Protein AF-A0ABD3U401-F1 (afdb_monomer)

Solvent-accessible surface area (backbone atoms only — not comparable to full-atom values): 18646 Å² total; per-residue (Å²): 140,79,92,80,82,89,81,83,78,76,74,72,58,62,61,56,51,53,50,50,54,52,50,50,54,48,50,52,53,50,49,53,52,50,50,54,49,50,54,52,53,50,53,53,49,54,50,50,51,50,52,50,51,52,52,48,52,53,49,51,57,50,47,52,58,48,50,52,51,51,50,52,49,50,50,53,51,49,52,51,51,51,51,52,51,49,53,49,52,52,50,52,52,52,48,51,53,51,51,56,51,48,51,51,54,49,52,50,51,48,51,52,48,52,51,50,48,68,71,51,64,93,75,86,86,82,88,89,80,92,77,89,82,86,84,85,84,81,82,86,79,79,83,62,97,60,78,64,50,72,66,54,49,50,50,50,50,50,51,53,47,56,71,70,55,69,84,84,86,60,93,87,58,52,74,71,55,48,54,51,51,51,51,52,51,51,54,51,49,52,51,51,52,54,52,50,49,55,51,50,54,53,49,51,51,51,50,51,53,52,51,52,53,51,48,53,50,50,51,52,50,49,52,53,48,53,59,49,56,73,65,52,60,93,79,72,52,76,64,50,76,76,37,80,85,59,81,80,85,79,75,91,64,63,98,81,60,88,66,83,78,84,66,52,72,68,60,49,50,49,55,52,55,53,51,61,75,63,54,76,84,72,77,77,76,68,79,77,76,74,78,76,82,79,78,80,87,80,89,86,86,134

Sequence (302 aa):
MSDTEGASHTHGGDENEARRAMEEARKRKEQQAAEAIAEYEEARRAEKEKETNDIEQLRQKREQRRQGRVDDEKRLQGQRAQEDARRKAEEEERKRKKQEEEEKRKAERERKRQEAMKRMGPKKPNYVITKKEDGEEVEEEEPKKEVKSKEQMEQEKRAILAQRIHPLELDSLDSAKLQEKAKSLHEHIRNLVSQQYDLQQTFQRLQYDMIEMAERARQMAKSRRALASAQVDESFDRLADKYTGAPPKIRLCSKYERQTDSRSFGERLGMYEEKSKNQPSVRRVHPIALPMPVEDEDDFLY

Organism: Sinanodonta woodiana (NCBI:txid1069815)

Secondary structure (DSSP, 8-state):
----------TTTHHHHHHHHHHHHHHHHHHHHHHHHHHHHHHHHHHHHHHHHHHHHHHHHHHHHHHHHHHHHHHHHHHHHHHHHHHHHHHHHHHHHHHHHHHHHHHHHHHHHHHHHHHS--PPP-------------------S----HHHHHHHHHHHHHHHS-----TT--HHHHHHHHHHHHHHHHHHHHHHHHHHHHHHHHHHHHHHHHHHHHHHHHHHHHHHHTTS-TT--TTTTT-TTSPPPPPSS-TT--S---S-HHHHHHHHHHHHHT-----------PPPPP--------

pLDDT: mean 77.11, std 17.84, range [33.53, 97.31]

InterPro domains:
  IPR001978 Troponin [PF00992] (148-215)
  IPR027707 Troponin T [PTHR11521] (16-259)
  IPR038077 Troponin domain superfamily [G3DSA:1.20.5.350] (150-236)
  IPR038077 Troponin domain superfamily [SSF90250] (148-276)

Foldseek 3Di:
DDDDDDDPDPPPPVVVVVVVVVVVVVVVVVVVVVVVVVVVVVVVVVVVVVVVVVVVVVVVVVVVVVVVVVVVVVVVVVVVVVVVVVVVVVVVVVVVVVVVVVVVVVVVVVVVVVVVCVVDDDDDDDDDDDDDDDDDDDDDDDDDVDPQPPVSVVVVVVVVCPVVDDDDDDPPDDPVVVVVVVVVVVVVVVVVVVVVVVVVVVVVVVVVVVVVVVVVVVVVVVVVVVVVVVVPPPLPDPVCVVVVPDDDDDDLDDPPDPDDDPDDPVVSVVVVVVCVVPDDPPPPPDPPPDPDDDPPPDDDDD

Mean predicted aligned error: 22.91 Å

Radius of gyration: 49.56 Å; Cα contacts (8 Å, |Δi|>4): 10; chains: 1; bounding box: 146×77×152 Å

Structure (mmCIF, N/CA/C/O backbone):
data_AF-A0ABD3U401-F1
#
_entry.id   AF-A0ABD3U401-F1
#
loop_
_atom_site.group_PDB
_atom_site.id
_atom_site.type_symbol
_atom_site.label_atom_id
_atom_site.label_alt_id
_atom_site.label_comp_id
_atom_site.label_asym_id
_atom_site.label_entity_id
_atom_site.label_seq_id
_atom_site.pdbx_PDB_ins_code
_atom_site.Cartn_x
_atom_site.Cartn_y
_atom_site.Cartn_z
_atom_site.occupancy
_atom_site.B_iso_or_equiv
_atom_site.auth_seq_id
_atom_site.auth_comp_id
_atom_site.auth_asym_id
_atom_site.auth_atom_id
_atom_site.pdbx_PDB_model_num
ATOM 1 N N . MET A 1 1 ? 84.840 -22.496 -101.986 1.00 38.91 1 MET A N 1
ATOM 2 C CA . MET A 1 1 ? 84.642 -21.909 -100.645 1.00 38.91 1 MET A CA 1
ATOM 3 C C . MET A 1 1 ? 83.480 -20.948 -100.795 1.00 38.91 1 MET A C 1
ATOM 5 O O . MET A 1 1 ? 83.606 -20.060 -101.619 1.00 38.91 1 MET A O 1
ATOM 9 N N . SER A 1 2 ? 82.321 -21.075 -100.175 1.00 41.12 2 SER A N 1
ATOM 10 C CA . SER A 1 2 ? 81.745 -22.052 -99.248 1.00 41.12 2 SER A CA 1
ATOM 11 C C . SER A 1 2 ? 80.277 -21.635 -99.146 1.00 41.12 2 SER A C 1
ATOM 13 O O . SER A 1 2 ? 80.008 -20.473 -98.846 1.00 41.12 2 SER A O 1
ATOM 15 N N . ASP A 1 3 ? 79.372 -22.562 -99.442 1.00 47.41 3 ASP A N 1
ATOM 16 C CA . ASP A 1 3 ? 77.948 -22.463 -99.138 1.00 47.41 3 ASP A CA 1
ATOM 17 C C . ASP A 1 3 ? 77.743 -22.416 -97.620 1.00 47.41 3 ASP A C 1
ATOM 19 O O . ASP A 1 3 ? 78.331 -23.237 -96.918 1.00 47.41 3 ASP A O 1
ATOM 23 N N . THR A 1 4 ? 76.888 -21.514 -97.130 1.00 43.16 4 THR A N 1
ATOM 24 C CA . THR A 1 4 ? 76.169 -21.673 -95.853 1.00 43.16 4 THR A CA 1
ATOM 25 C C . THR A 1 4 ? 74.885 -20.834 -95.852 1.00 43.16 4 THR A C 1
ATOM 27 O O . THR A 1 4 ? 74.865 -19.654 -95.515 1.00 43.16 4 THR A O 1
ATOM 30 N N . GLU A 1 5 ? 73.829 -21.486 -96.337 1.00 42.12 5 GLU A N 1
ATOM 31 C CA . GLU A 1 5 ? 72.451 -21.547 -95.827 1.00 42.12 5 GLU A CA 1
ATOM 32 C C . GLU A 1 5 ? 71.914 -20.376 -94.979 1.00 42.12 5 GLU A C 1
ATOM 34 O O . GLU A 1 5 ? 72.335 -20.112 -93.853 1.00 42.12 5 GLU A O 1
ATOM 39 N N . GLY A 1 6 ? 70.868 -19.734 -95.510 1.00 43.69 6 GLY A N 1
ATOM 40 C CA . GLY A 1 6 ? 70.023 -18.802 -94.777 1.00 43.69 6 GLY A CA 1
ATOM 41 C C . GLY A 1 6 ? 69.171 -19.510 -93.723 1.00 43.69 6 GLY A C 1
ATOM 42 O O . GLY A 1 6 ? 68.304 -20.317 -94.046 1.00 43.69 6 GLY A O 1
ATOM 43 N N . ALA A 1 7 ? 69.367 -19.137 -92.460 1.00 42.25 7 ALA A N 1
ATOM 44 C CA . ALA A 1 7 ? 68.445 -19.439 -91.375 1.00 42.25 7 ALA A CA 1
ATOM 45 C C . ALA A 1 7 ? 67.438 -18.286 -91.232 1.00 42.25 7 ALA A C 1
ATOM 47 O O . ALA A 1 7 ? 67.700 -17.282 -90.568 1.00 42.25 7 ALA A O 1
ATOM 48 N N . SER A 1 8 ? 66.268 -18.419 -91.862 1.00 41.59 8 SER A N 1
ATOM 49 C CA . SER A 1 8 ? 65.108 -17.583 -91.551 1.00 41.59 8 SER A CA 1
ATOM 50 C C . SER A 1 8 ? 64.590 -17.960 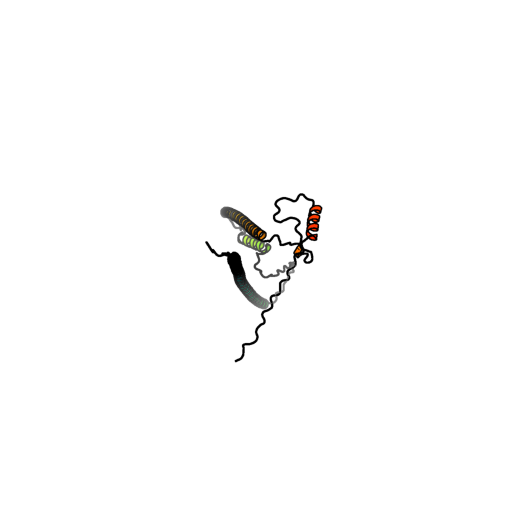-90.162 1.00 41.59 8 SER A C 1
ATOM 52 O O . SER A 1 8 ? 63.881 -18.953 -89.998 1.00 41.59 8 SER A O 1
ATOM 54 N N . HIS A 1 9 ? 64.971 -17.184 -89.151 1.00 44.84 9 HIS A N 1
ATOM 55 C CA . HIS A 1 9 ? 64.449 -17.307 -87.796 1.00 44.84 9 HIS A CA 1
ATOM 56 C C . HIS A 1 9 ? 62.959 -16.917 -87.805 1.00 44.84 9 HIS A C 1
ATOM 58 O O . HIS A 1 9 ? 62.607 -15.748 -87.962 1.00 44.84 9 HIS A O 1
ATOM 64 N N . THR A 1 10 ? 62.065 -17.899 -87.693 1.00 48.69 10 THR A N 1
ATOM 65 C CA . THR A 1 10 ? 60.615 -17.691 -87.594 1.00 48.69 10 THR A CA 1
ATOM 66 C C . THR A 1 10 ? 60.259 -17.159 -86.205 1.00 48.69 10 THR A C 1
ATOM 68 O O . THR A 1 10 ? 59.813 -17.905 -85.343 1.00 48.69 10 THR A O 1
ATOM 71 N N . HIS A 1 11 ? 60.450 -15.860 -85.972 1.00 45.66 11 HIS A N 1
ATOM 72 C CA . HIS A 1 11 ? 60.147 -15.211 -84.686 1.00 45.66 11 HIS A CA 1
ATOM 73 C C . HIS A 1 11 ? 58.647 -14.906 -84.466 1.00 45.66 11 HIS A C 1
ATOM 75 O O . HIS A 1 11 ? 58.273 -14.331 -83.455 1.00 45.66 11 HIS A O 1
ATOM 81 N N . GLY A 1 12 ? 57.767 -15.296 -85.397 1.00 42.81 12 GLY A N 1
ATOM 82 C CA . GLY A 1 12 ? 56.325 -15.005 -85.325 1.00 42.81 12 GLY A CA 1
ATOM 83 C C . GLY A 1 12 ? 55.454 -16.072 -84.642 1.00 42.81 12 GLY A C 1
ATOM 84 O O . GLY A 1 12 ? 54.261 -15.840 -84.453 1.00 42.81 12 GLY A O 1
ATOM 85 N N . GLY A 1 13 ? 56.009 -17.245 -84.308 1.00 48.09 13 GLY A N 1
ATOM 86 C CA . GLY A 1 13 ? 55.276 -18.348 -83.663 1.00 48.09 13 GLY A CA 1
ATOM 87 C C . GLY A 1 13 ? 55.190 -18.205 -82.140 1.00 48.09 13 GLY A C 1
ATOM 88 O O . GLY A 1 13 ? 54.095 -18.255 -81.577 1.00 48.09 13 GLY A O 1
ATOM 89 N N . ASP A 1 14 ? 56.327 -17.926 -81.498 1.00 52.69 14 ASP A N 1
ATOM 90 C CA . ASP A 1 14 ? 56.455 -17.854 -80.035 1.00 52.69 14 ASP A CA 1
ATOM 91 C C . ASP A 1 14 ? 55.709 -16.660 -79.422 1.00 52.69 14 ASP A C 1
ATOM 93 O O . ASP A 1 14 ? 55.130 -16.772 -78.342 1.00 52.69 14 ASP A O 1
ATOM 97 N N . GLU A 1 15 ? 55.625 -15.526 -80.125 1.00 54.09 15 GLU A N 1
ATOM 98 C CA . GLU A 1 15 ? 54.858 -14.359 -79.662 1.00 54.09 15 GLU A CA 1
ATOM 99 C C . GLU A 1 15 ? 53.348 -14.644 -79.595 1.00 54.09 15 GLU A C 1
ATOM 101 O O . GLU A 1 15 ? 52.635 -14.100 -78.749 1.00 54.09 15 GLU A O 1
ATOM 106 N N . ASN A 1 16 ? 52.842 -15.521 -80.466 1.00 64.88 16 ASN A N 1
ATOM 107 C CA . ASN A 1 16 ? 51.424 -15.862 -80.547 1.00 64.88 16 ASN A CA 1
ATOM 108 C C . ASN A 1 16 ? 51.035 -16.931 -79.507 1.00 64.88 16 ASN A C 1
ATOM 110 O O . ASN A 1 16 ? 49.924 -16.908 -78.976 1.00 64.88 16 ASN A O 1
ATOM 114 N N . GLU A 1 17 ? 51.958 -17.836 -79.173 1.00 69.81 17 GLU A N 1
ATOM 115 C CA . GLU A 1 17 ? 51.797 -18.827 -78.104 1.00 69.81 17 GLU A CA 1
ATOM 116 C C . GLU A 1 17 ? 51.960 -18.196 -76.712 1.00 69.81 17 GLU A C 1
ATOM 118 O O . GLU A 1 17 ? 51.097 -18.377 -75.850 1.00 69.81 17 GLU A O 1
ATOM 123 N N . ALA A 1 18 ? 52.964 -17.333 -76.516 1.00 72.44 18 ALA A N 1
ATOM 124 C CA . ALA A 1 18 ? 53.141 -16.565 -75.282 1.00 72.44 18 ALA A CA 1
ATOM 125 C C . ALA A 1 18 ? 51.951 -15.630 -75.004 1.00 72.44 18 ALA A C 1
ATOM 127 O O . ALA A 1 18 ? 51.523 -15.476 -73.857 1.00 72.44 18 ALA A O 1
ATOM 128 N N . ARG A 1 19 ? 51.356 -15.041 -76.052 1.00 73.94 19 ARG A N 1
ATOM 129 C CA . ARG A 1 19 ? 50.144 -14.218 -75.931 1.00 73.94 19 ARG A CA 1
ATOM 130 C C . ARG A 1 19 ? 48.917 -15.040 -75.524 1.00 73.94 19 ARG A C 1
ATOM 132 O O . ARG A 1 19 ? 48.147 -14.565 -74.691 1.00 73.94 19 ARG A O 1
ATOM 139 N N . ARG A 1 20 ? 48.754 -16.266 -76.041 1.00 77.06 20 ARG A N 1
ATOM 140 C CA . ARG A 1 20 ? 47.682 -17.187 -75.611 1.00 77.06 20 ARG A CA 1
ATOM 141 C C . ARG A 1 20 ? 47.878 -17.662 -74.172 1.00 77.06 20 ARG A C 1
ATOM 143 O O . ARG A 1 20 ? 46.925 -17.612 -73.402 1.00 77.06 20 ARG A O 1
ATOM 150 N N . ALA A 1 21 ? 49.101 -18.020 -73.782 1.00 80.94 21 ALA A N 1
ATOM 151 C CA . ALA A 1 21 ? 49.422 -18.412 -72.408 1.00 80.94 21 ALA A CA 1
ATOM 152 C C . ALA A 1 21 ? 49.185 -17.265 -71.404 1.00 80.94 21 ALA A C 1
ATOM 154 O O . ALA A 1 21 ? 48.653 -17.478 -70.314 1.00 80.94 21 ALA A O 1
ATOM 155 N N . MET A 1 22 ? 49.509 -16.023 -71.783 1.00 81.19 22 MET A N 1
ATOM 156 C CA . MET A 1 22 ? 49.205 -14.828 -70.985 1.00 81.19 22 MET A CA 1
ATOM 157 C C . MET A 1 22 ? 47.698 -14.553 -70.887 1.00 81.19 22 MET A C 1
ATOM 159 O O . MET A 1 22 ? 47.216 -14.142 -69.830 1.00 81.19 22 MET A O 1
ATOM 163 N N . GLU A 1 23 ? 46.937 -14.788 -71.958 1.00 80.56 23 GLU A N 1
ATOM 164 C CA . GLU A 1 23 ? 45.477 -14.652 -71.947 1.00 80.56 23 GLU A CA 1
ATOM 165 C C . GLU A 1 23 ? 44.808 -15.726 -71.075 1.00 80.56 23 GLU A C 1
ATOM 167 O O . GLU A 1 23 ? 43.903 -15.414 -70.301 1.00 80.56 23 GLU A O 1
ATOM 172 N N . GLU A 1 24 ? 45.282 -16.969 -71.130 1.00 84.56 24 GLU A N 1
ATOM 173 C CA . GLU A 1 24 ? 44.800 -18.067 -70.288 1.00 84.56 24 GLU A CA 1
ATOM 174 C C . GLU A 1 24 ? 45.139 -17.838 -68.808 1.00 84.56 24 GLU A C 1
ATOM 176 O O . GLU A 1 24 ? 44.275 -17.974 -67.939 1.00 84.56 24 GLU A O 1
ATOM 181 N N . ALA A 1 25 ? 46.352 -17.364 -68.507 1.00 84.81 25 ALA A N 1
ATOM 182 C CA . ALA A 1 25 ? 46.734 -16.958 -67.157 1.00 84.81 25 ALA A CA 1
ATOM 183 C C . ALA A 1 25 ? 45.881 -15.785 -66.638 1.00 84.81 25 ALA A C 1
ATOM 185 O O . ALA A 1 25 ? 45.538 -15.746 -65.453 1.00 84.81 25 ALA A O 1
ATOM 186 N N . ARG A 1 26 ? 45.504 -14.838 -67.510 1.00 83.69 26 ARG A N 1
ATOM 187 C CA . ARG A 1 26 ? 44.583 -13.744 -67.166 1.00 83.69 26 ARG A CA 1
ATOM 188 C C . ARG A 1 26 ? 43.173 -14.266 -66.880 1.00 83.69 26 ARG A C 1
ATOM 190 O O . ARG A 1 26 ? 42.612 -13.882 -65.859 1.00 83.69 26 ARG A O 1
ATOM 197 N N . LYS A 1 27 ? 42.640 -15.169 -67.711 1.00 88.88 27 LYS A N 1
ATOM 198 C CA . LYS A 1 27 ? 41.327 -15.806 -67.494 1.00 88.88 27 LYS A CA 1
ATOM 199 C C . LYS A 1 27 ? 41.293 -16.616 -66.200 1.00 88.88 27 LYS A C 1
ATOM 201 O O . LYS A 1 27 ? 40.336 -16.500 -65.446 1.00 88.88 27 LYS A O 1
ATOM 206 N N . ARG A 1 28 ? 42.359 -17.355 -65.880 1.00 87.12 28 ARG A N 1
ATOM 207 C CA . ARG A 1 28 ? 42.471 -18.098 -64.615 1.00 87.12 28 ARG A CA 1
ATOM 208 C C . ARG A 1 28 ? 42.484 -17.171 -63.397 1.00 87.12 28 ARG A C 1
ATOM 210 O O . ARG A 1 28 ? 41.829 -17.467 -62.406 1.00 87.12 28 ARG A O 1
ATOM 217 N N . LYS A 1 29 ? 43.192 -16.037 -63.466 1.00 89.06 29 LYS A N 1
ATOM 218 C CA . LYS A 1 29 ? 43.173 -15.019 -62.397 1.00 89.06 29 LYS A CA 1
ATOM 219 C C . LYS A 1 29 ? 41.800 -14.361 -62.248 1.00 89.06 29 LYS A C 1
ATOM 221 O O . LYS A 1 29 ? 41.387 -14.080 -61.130 1.00 89.06 29 LYS A O 1
ATOM 226 N N . GLU A 1 30 ? 41.105 -14.119 -63.355 1.00 88.06 30 GLU A N 1
ATOM 227 C CA . GLU A 1 30 ? 39.750 -13.560 -63.358 1.00 88.06 30 GLU A CA 1
ATOM 228 C C . GLU A 1 30 ? 38.726 -14.544 -62.776 1.00 88.06 30 GLU A C 1
ATOM 230 O O . GLU A 1 30 ? 37.915 -14.146 -61.947 1.00 88.06 30 GLU A O 1
ATOM 235 N N . GLN A 1 31 ? 38.823 -15.833 -63.115 1.00 89.31 31 GLN A N 1
ATOM 236 C CA . GLN A 1 31 ? 38.014 -16.899 -62.516 1.00 89.31 31 GLN A CA 1
ATOM 237 C C . GLN A 1 31 ? 38.273 -17.035 -61.013 1.00 89.31 31 GLN A C 1
ATOM 239 O O . GLN A 1 31 ? 37.327 -17.007 -60.240 1.00 89.31 31 GLN A O 1
ATOM 244 N N . GLN A 1 32 ? 39.539 -17.062 -60.583 1.00 89.12 32 GLN A N 1
ATOM 245 C CA . GLN A 1 32 ? 39.890 -17.095 -59.157 1.00 89.12 32 GLN A CA 1
ATOM 246 C C . GLN A 1 32 ? 39.373 -15.865 -58.396 1.00 89.12 32 GLN A C 1
ATOM 248 O O . GLN A 1 32 ? 38.932 -15.981 -57.256 1.00 89.12 32 GLN A O 1
ATOM 253 N N . ALA A 1 33 ? 39.407 -14.679 -59.011 1.00 90.19 33 ALA A N 1
ATOM 254 C CA . ALA A 1 33 ? 38.843 -13.472 -58.412 1.00 90.19 33 ALA A CA 1
ATOM 255 C C . ALA A 1 33 ? 37.307 -13.532 -58.339 1.00 90.19 33 ALA A C 1
ATOM 257 O O . ALA A 1 33 ? 36.733 -13.112 -57.337 1.00 90.19 33 ALA A O 1
ATOM 258 N N . ALA A 1 34 ? 36.645 -14.066 -59.369 1.00 92.25 34 ALA A N 1
ATOM 259 C CA . ALA A 1 34 ? 35.197 -14.247 -59.392 1.00 92.25 34 ALA A CA 1
ATOM 260 C C . ALA A 1 34 ? 34.728 -15.282 -58.355 1.00 92.25 34 ALA A C 1
ATOM 262 O O . ALA A 1 34 ? 33.766 -15.020 -57.637 1.00 92.25 34 ALA A O 1
ATOM 263 N N . GLU A 1 35 ? 35.435 -16.406 -58.224 1.00 91.94 35 GLU A N 1
ATOM 264 C CA . GLU A 1 35 ? 35.193 -17.432 -57.201 1.00 91.94 35 GLU A CA 1
ATOM 265 C C . GLU A 1 35 ? 35.375 -16.858 -55.790 1.00 91.94 35 GLU A C 1
ATOM 267 O O . GLU A 1 35 ? 34.484 -16.992 -54.956 1.00 91.94 35 GLU A O 1
ATOM 272 N N . ALA A 1 36 ? 36.453 -16.105 -55.541 1.00 91.75 36 ALA A N 1
ATOM 273 C CA . ALA A 1 36 ? 36.678 -15.456 -54.248 1.00 91.75 36 ALA A CA 1
ATOM 274 C C . ALA A 1 36 ? 35.584 -14.427 -53.890 1.00 91.75 36 ALA A C 1
ATOM 276 O O . ALA A 1 36 ? 35.216 -14.286 -52.722 1.00 91.75 36 ALA A O 1
ATOM 277 N N . ILE A 1 37 ? 35.047 -13.703 -54.880 1.00 91.38 37 ILE A N 1
ATOM 278 C CA . ILE A 1 37 ? 33.917 -12.783 -54.674 1.00 91.38 37 ILE A CA 1
ATOM 279 C C . ILE A 1 37 ? 32.634 -13.568 -54.377 1.00 91.38 37 ILE A C 1
ATOM 281 O O . ILE A 1 37 ? 31.904 -13.194 -53.460 1.00 91.38 37 ILE A O 1
ATOM 285 N N . ALA A 1 38 ? 32.368 -14.656 -55.105 1.00 93.88 38 ALA A N 1
ATOM 286 C CA . ALA A 1 38 ? 31.193 -15.496 -54.892 1.00 93.88 38 ALA A CA 1
ATOM 287 C C . ALA A 1 38 ? 31.195 -16.140 -53.495 1.00 93.88 38 ALA A C 1
ATOM 289 O O . ALA A 1 38 ? 30.203 -16.032 -52.775 1.00 93.88 38 ALA A O 1
ATOM 290 N N . GLU A 1 39 ? 32.325 -16.705 -53.061 1.00 92.62 39 GLU A N 1
ATOM 291 C CA . GLU A 1 39 ? 32.490 -17.258 -51.710 1.00 92.62 39 GLU A CA 1
ATOM 292 C C . GLU A 1 39 ? 32.290 -16.186 -50.626 1.00 92.62 39 GLU A C 1
ATOM 294 O O . GLU A 1 39 ? 31.630 -16.429 -49.612 1.00 92.62 39 GLU A O 1
ATOM 299 N N . TYR A 1 40 ? 32.803 -14.969 -50.841 1.00 91.88 40 TYR A N 1
ATOM 300 C CA . TYR A 1 40 ? 32.589 -13.850 -49.921 1.00 91.88 40 TYR A CA 1
ATOM 301 C C . TYR A 1 40 ? 31.110 -13.436 -49.843 1.00 91.88 40 TYR A C 1
ATOM 303 O O . TYR A 1 40 ? 30.592 -13.154 -48.757 1.00 91.88 40 TYR A O 1
ATOM 311 N N . GLU A 1 41 ? 30.407 -13.401 -50.976 1.00 91.38 41 GLU A N 1
ATOM 312 C CA . GLU A 1 41 ? 28.974 -13.115 -51.008 1.00 91.38 41 GLU A CA 1
ATOM 313 C C . GLU A 1 41 ? 28.149 -14.195 -50.306 1.00 91.38 41 GLU A C 1
ATOM 315 O O . GLU A 1 41 ? 27.238 -13.855 -49.548 1.00 91.38 41 GLU A O 1
ATOM 320 N N . GLU A 1 42 ? 28.461 -15.472 -50.523 1.00 94.25 42 GLU A N 1
ATOM 321 C CA . GLU A 1 42 ? 27.795 -16.594 -49.858 1.00 94.25 42 GLU A CA 1
ATOM 322 C C . GLU A 1 42 ? 28.041 -16.587 -48.349 1.00 94.25 42 GLU A C 1
ATOM 324 O O . GLU A 1 42 ? 27.083 -16.680 -47.578 1.00 94.25 42 GLU A O 1
ATOM 329 N N . ALA A 1 43 ? 29.282 -16.363 -47.908 1.00 93.25 43 ALA A N 1
ATOM 330 C CA . ALA A 1 43 ? 29.607 -16.215 -46.491 1.00 93.25 43 ALA A CA 1
ATOM 331 C C . ALA A 1 43 ? 28.803 -15.074 -45.847 1.00 93.25 43 ALA A C 1
ATOM 333 O O . ALA A 1 43 ? 28.245 -15.230 -44.759 1.00 93.25 43 ALA A O 1
ATOM 334 N N . ARG A 1 44 ? 28.663 -13.945 -46.552 1.00 93.19 44 ARG A N 1
ATOM 335 C CA . ARG A 1 44 ? 27.885 -12.793 -46.081 1.00 93.19 44 ARG A CA 1
ATOM 336 C C . ARG A 1 44 ? 26.377 -13.052 -46.069 1.00 93.19 44 ARG A C 1
ATOM 338 O O . ARG A 1 44 ? 25.672 -12.495 -45.227 1.00 93.19 44 ARG A O 1
ATOM 345 N N . ARG A 1 45 ? 25.854 -13.859 -46.998 1.00 95.12 45 ARG A N 1
ATOM 346 C CA . ARG A 1 45 ? 24.448 -14.302 -46.978 1.00 95.12 45 ARG A CA 1
ATOM 347 C C . ARG A 1 45 ? 24.201 -15.237 -45.797 1.00 95.12 45 ARG A C 1
ATOM 349 O O . ARG A 1 45 ? 23.258 -14.998 -45.052 1.00 95.12 45 ARG A O 1
ATOM 356 N N . ALA A 1 46 ? 25.084 -16.208 -45.576 1.00 95.31 46 ALA A N 1
ATOM 357 C CA . ALA A 1 46 ? 24.994 -17.141 -44.457 1.00 95.31 46 ALA A CA 1
ATOM 358 C C . ALA A 1 46 ? 25.101 -16.434 -43.094 1.00 95.31 46 ALA A C 1
ATOM 360 O O . ALA A 1 46 ? 24.406 -16.803 -42.151 1.00 95.31 46 ALA A O 1
ATOM 361 N N . GLU A 1 47 ? 25.944 -15.404 -42.971 1.00 92.06 47 GLU A N 1
ATOM 362 C CA . GLU A 1 47 ? 26.033 -14.583 -41.758 1.00 92.06 47 GLU A CA 1
ATOM 363 C C . GLU A 1 47 ? 24.722 -13.834 -41.491 1.00 92.06 47 GLU A C 1
ATOM 365 O O . GLU A 1 47 ? 24.165 -13.945 -40.400 1.00 92.06 47 GLU A O 1
ATOM 370 N N . LYS A 1 48 ? 24.168 -13.160 -42.507 1.00 92.69 48 LYS A N 1
ATOM 371 C CA . LYS A 1 48 ? 22.867 -12.486 -42.389 1.00 92.69 48 LYS A CA 1
ATOM 372 C C . LYS A 1 48 ? 21.747 -13.452 -42.028 1.00 92.69 48 LYS A C 1
ATOM 374 O O . LYS A 1 48 ? 20.916 -13.109 -41.200 1.00 92.69 48 LYS A O 1
ATOM 379 N N . GLU A 1 49 ? 21.724 -14.637 -42.631 1.00 95.19 49 GLU A N 1
ATOM 380 C CA . GLU A 1 49 ? 20.711 -15.655 -42.356 1.00 95.19 49 GLU A CA 1
ATOM 381 C C . GLU A 1 49 ? 20.788 -16.154 -40.904 1.00 95.19 49 GLU A C 1
ATOM 383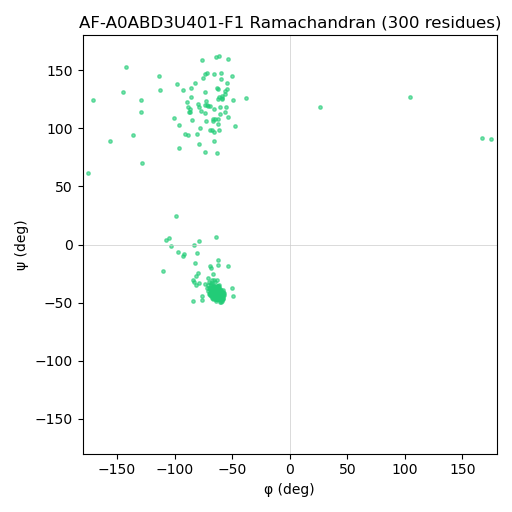 O O . GLU A 1 49 ? 19.768 -16.274 -40.222 1.00 95.19 49 GLU A O 1
ATOM 388 N N . LYS A 1 50 ? 22.003 -16.372 -40.386 1.00 95.25 50 LYS A N 1
ATOM 389 C CA . LYS A 1 50 ? 22.220 -16.706 -38.970 1.00 95.25 50 LYS A CA 1
ATOM 390 C C . LYS A 1 50 ? 21.748 -15.582 -38.052 1.00 95.25 50 LYS A C 1
ATOM 392 O O . LYS A 1 50 ? 21.000 -15.846 -37.116 1.00 95.25 50 LYS A O 1
ATOM 397 N N . GLU A 1 51 ? 22.113 -14.335 -38.347 1.00 89.19 51 GLU A N 1
ATOM 398 C CA . GLU A 1 51 ? 21.661 -13.175 -37.574 1.00 89.19 51 GLU A CA 1
ATOM 399 C C . GLU A 1 51 ? 20.132 -13.030 -37.591 1.00 89.19 51 GLU A C 1
ATOM 401 O O . GLU A 1 51 ? 19.524 -12.768 -36.550 1.00 89.19 51 GLU A O 1
ATOM 406 N N . THR A 1 52 ? 19.483 -13.230 -38.743 1.00 91.75 52 THR A N 1
ATOM 407 C CA . THR A 1 52 ? 18.018 -13.177 -38.836 1.00 91.75 52 THR A CA 1
ATOM 408 C C . THR A 1 52 ? 17.366 -14.294 -38.038 1.00 91.75 52 THR A C 1
ATOM 410 O O . THR A 1 52 ? 16.443 -14.017 -37.270 1.00 91.75 52 THR A O 1
ATOM 413 N N . ASN A 1 53 ? 17.882 -15.521 -38.137 1.00 94.88 53 ASN A N 1
ATOM 414 C CA . ASN A 1 53 ? 17.368 -16.667 -37.392 1.00 94.88 53 ASN A CA 1
ATOM 415 C C . ASN A 1 53 ? 17.510 -16.456 -35.877 1.00 94.88 53 ASN A C 1
ATOM 417 O O . ASN A 1 53 ? 16.566 -16.705 -35.123 1.00 94.88 53 ASN A O 1
ATOM 421 N N . ASP A 1 54 ? 18.639 -15.916 -35.417 1.00 92.31 54 ASP A N 1
ATOM 422 C CA . ASP A 1 54 ? 18.859 -15.598 -34.004 1.00 92.31 54 ASP A CA 1
ATOM 423 C C . ASP A 1 54 ? 17.907 -14.496 -33.513 1.00 92.31 54 ASP A C 1
ATOM 425 O O . ASP A 1 54 ? 17.306 -14.607 -32.435 1.00 92.31 54 ASP A O 1
ATOM 429 N N . ILE A 1 55 ? 17.697 -13.444 -34.313 1.00 91.12 55 ILE A N 1
ATOM 430 C CA . ILE A 1 55 ? 16.732 -12.379 -34.004 1.00 91.12 55 ILE A CA 1
ATOM 431 C C . ILE A 1 55 ? 15.310 -12.947 -33.914 1.00 91.12 55 ILE A C 1
ATOM 433 O O . ILE A 1 55 ? 14.562 -12.588 -32.996 1.00 91.12 55 ILE A O 1
ATOM 437 N N . GLU A 1 56 ? 14.922 -13.831 -34.830 1.00 95.19 56 GLU A N 1
ATOM 438 C CA . GLU A 1 56 ? 13.611 -14.479 -34.826 1.00 95.19 56 GLU A CA 1
ATOM 439 C C . GLU A 1 56 ? 13.415 -15.371 -33.601 1.00 95.19 56 GLU A C 1
ATOM 441 O O . GLU A 1 56 ? 12.403 -15.233 -32.907 1.00 95.19 56 GLU A O 1
ATOM 446 N N . GLN A 1 57 ? 14.401 -16.196 -33.244 1.00 95.44 57 GLN A N 1
ATOM 447 C CA . GLN A 1 57 ? 14.348 -17.014 -32.030 1.00 95.44 57 GLN A CA 1
ATOM 448 C C . GLN A 1 57 ? 14.226 -16.156 -30.762 1.00 95.44 57 GLN A C 1
ATOM 450 O O . GLN A 1 57 ? 13.455 -16.477 -29.849 1.00 95.44 57 GLN A O 1
ATOM 455 N N . LEU A 1 58 ? 14.948 -15.034 -30.685 1.00 94.06 58 LEU A N 1
ATOM 456 C CA . LEU A 1 58 ? 14.847 -14.102 -29.559 1.00 94.06 58 LEU A CA 1
ATOM 457 C C . LEU A 1 58 ? 13.470 -13.426 -29.492 1.00 94.06 58 LEU A C 1
ATOM 459 O O . LEU A 1 58 ? 12.917 -13.267 -28.395 1.00 94.06 58 LEU A O 1
ATOM 463 N N . ARG A 1 59 ? 12.891 -13.060 -30.643 1.00 93.56 59 ARG A N 1
ATOM 464 C CA . ARG A 1 59 ? 11.524 -12.522 -30.737 1.00 93.56 59 ARG A CA 1
ATOM 465 C C . ARG A 1 59 ? 10.493 -13.556 -30.292 1.00 93.56 59 ARG A C 1
ATOM 467 O O . ARG A 1 59 ? 9.670 -13.228 -29.438 1.00 93.56 59 ARG A O 1
ATOM 474 N N . GLN A 1 60 ? 10.590 -14.798 -30.765 1.00 94.50 60 GLN A N 1
ATOM 475 C CA . GLN A 1 60 ? 9.708 -15.896 -30.360 1.00 94.50 60 GLN A CA 1
ATOM 476 C C . GLN A 1 60 ? 9.796 -16.167 -28.852 1.00 94.50 60 GLN A C 1
ATOM 478 O O . GLN A 1 60 ? 8.772 -16.185 -28.175 1.00 94.50 60 GLN A O 1
ATOM 483 N N . LYS A 1 61 ? 11.002 -16.255 -28.271 1.00 95.06 61 LYS A N 1
ATOM 484 C CA . LYS A 1 61 ? 11.183 -16.406 -26.810 1.00 95.06 61 LYS A CA 1
ATOM 485 C C . LYS A 1 61 ? 10.615 -15.229 -26.016 1.00 95.06 61 LYS A C 1
ATOM 487 O O . LYS A 1 61 ? 10.154 -15.388 -24.883 1.00 95.06 61 LYS A O 1
ATOM 492 N N . ARG A 1 62 ? 10.692 -14.005 -26.546 1.00 87.81 62 ARG A N 1
ATOM 493 C CA . ARG A 1 62 ? 10.095 -12.826 -25.899 1.00 87.81 62 ARG A CA 1
ATOM 494 C C . ARG A 1 62 ? 8.571 -12.892 -25.938 1.00 87.81 62 ARG A C 1
ATOM 496 O O . ARG A 1 62 ? 7.953 -12.584 -24.919 1.00 87.81 62 ARG A O 1
ATOM 503 N N . GLU A 1 63 ? 7.998 -13.309 -27.062 1.00 93.25 63 GLU A N 1
ATOM 504 C CA . GLU A 1 63 ? 6.551 -13.450 -27.217 1.00 93.25 63 GLU A CA 1
ATOM 505 C C . GLU A 1 63 ? 6.009 -14.598 -26.359 1.00 93.25 63 GLU A C 1
ATOM 507 O O . GLU A 1 63 ? 5.069 -14.380 -25.606 1.00 93.25 63 GLU A O 1
ATOM 512 N N . GLN A 1 64 ? 6.680 -15.751 -26.307 1.00 95.06 64 GLN A N 1
ATOM 513 C CA . GLN A 1 64 ? 6.334 -16.846 -25.389 1.00 95.06 64 GLN A CA 1
ATOM 514 C C . GLN A 1 64 ? 6.349 -16.395 -23.919 1.00 95.06 64 GLN A C 1
ATOM 516 O O . GLN A 1 64 ? 5.415 -16.663 -23.170 1.00 95.06 64 GLN A O 1
ATOM 521 N N . ARG A 1 65 ? 7.362 -15.624 -23.491 1.00 90.69 65 ARG A N 1
ATOM 522 C CA . ARG A 1 65 ? 7.397 -15.040 -22.131 1.00 90.69 65 ARG A CA 1
ATOM 523 C C . ARG A 1 65 ? 6.313 -13.990 -21.896 1.00 90.69 65 ARG A C 1
ATOM 525 O O . ARG A 1 65 ? 5.966 -13.701 -20.751 1.00 90.69 65 ARG A O 1
ATOM 532 N N . ARG A 1 66 ? 5.826 -13.328 -22.943 1.00 93.31 66 ARG A N 1
ATOM 533 C CA . ARG A 1 66 ? 4.699 -12.397 -22.845 1.00 93.31 66 ARG A CA 1
ATOM 534 C C . ARG A 1 66 ? 3.391 -13.173 -22.714 1.00 93.31 66 ARG A C 1
ATOM 536 O O . ARG A 1 66 ? 2.638 -12.867 -21.800 1.00 93.31 66 ARG A O 1
ATOM 543 N N . GLN A 1 67 ? 3.177 -14.178 -23.556 1.00 90.31 67 GLN A N 1
ATOM 544 C CA . GLN A 1 67 ? 2.012 -15.058 -23.518 1.00 90.31 67 GLN A CA 1
ATOM 545 C C . GLN A 1 67 ? 1.907 -15.778 -22.173 1.00 90.31 67 GLN A C 1
ATOM 547 O O . GLN A 1 67 ? 0.889 -15.637 -21.512 1.00 90.31 67 GLN A O 1
ATOM 552 N N . GLY A 1 68 ? 2.993 -16.378 -21.672 1.00 91.38 68 GLY A N 1
ATOM 553 C CA . GLY A 1 68 ? 2.993 -17.023 -20.354 1.00 91.38 68 GLY A CA 1
ATOM 554 C C . GLY A 1 68 ? 2.607 -16.078 -19.209 1.00 91.38 68 GLY A C 1
ATOM 555 O O . GLY A 1 68 ? 1.832 -16.452 -18.338 1.00 91.38 68 GLY A O 1
ATOM 556 N N . ARG A 1 69 ? 3.054 -14.812 -19.244 1.00 90.31 69 ARG A N 1
ATOM 557 C CA . ARG A 1 69 ? 2.629 -13.802 -18.256 1.00 90.31 69 ARG A CA 1
ATOM 558 C C . ARG A 1 69 ? 1.143 -13.467 -18.363 1.00 90.31 69 ARG A C 1
ATOM 560 O O . ARG A 1 69 ? 0.494 -13.311 -17.336 1.00 90.31 69 ARG A O 1
ATOM 567 N N . VAL A 1 70 ? 0.622 -13.351 -19.584 1.00 91.38 70 VAL A N 1
ATOM 568 C CA . VAL A 1 70 ? -0.804 -13.092 -19.827 1.00 91.38 70 VAL A CA 1
ATOM 569 C C . VAL A 1 70 ? -1.654 -14.278 -19.370 1.00 91.38 70 VAL A C 1
ATOM 571 O O . VAL A 1 70 ? -2.701 -14.071 -18.762 1.00 91.38 70 VAL A O 1
ATOM 574 N N . ASP A 1 71 ? -1.210 -15.506 -19.620 1.00 92.56 71 ASP A N 1
ATOM 575 C CA . ASP A 1 71 ? -1.933 -16.718 -19.234 1.00 92.56 71 ASP A CA 1
ATOM 576 C C . ASP A 1 71 ? -1.913 -16.931 -17.716 1.00 92.56 71 ASP A C 1
ATOM 578 O O . ASP A 1 71 ? -2.950 -17.241 -17.125 1.00 92.56 71 ASP A O 1
ATOM 582 N N . ASP A 1 72 ? -0.781 -16.674 -17.054 1.00 89.25 72 ASP A N 1
ATOM 583 C CA . ASP A 1 72 ? -0.693 -16.684 -15.592 1.00 89.25 72 ASP A CA 1
ATOM 584 C C . ASP A 1 72 ? -1.573 -15.602 -14.951 1.00 89.25 72 ASP A C 1
ATOM 586 O O . ASP A 1 72 ? -2.266 -15.874 -13.967 1.00 89.25 72 ASP A O 1
ATOM 590 N N . GLU A 1 73 ? -1.597 -14.393 -15.520 1.00 90.38 73 GLU A N 1
ATOM 591 C CA . GLU A 1 73 ? -2.457 -13.303 -15.053 1.00 90.38 73 GLU A CA 1
ATOM 592 C C . GLU A 1 73 ? -3.940 -13.650 -15.227 1.00 90.38 73 GLU A C 1
ATOM 594 O O . GLU A 1 73 ? -4.713 -13.512 -14.277 1.00 90.38 73 GLU A O 1
ATOM 599 N N . LYS A 1 74 ? -4.333 -14.197 -16.385 1.00 93.94 74 LYS A N 1
ATOM 600 C CA . LYS A 1 74 ? -5.699 -14.685 -16.629 1.00 93.94 74 LYS A CA 1
ATOM 601 C C . LYS A 1 74 ? -6.086 -15.809 -15.673 1.00 93.94 74 LYS A C 1
ATOM 603 O O . LYS A 1 74 ? -7.201 -15.802 -15.155 1.00 93.94 74 LYS A O 1
ATOM 608 N N . ARG A 1 75 ? -5.184 -16.757 -15.401 1.00 93.25 75 ARG A N 1
ATOM 609 C CA . ARG A 1 75 ? -5.423 -17.851 -14.449 1.00 93.25 75 ARG A CA 1
ATOM 610 C C . ARG A 1 75 ? -5.636 -17.318 -13.034 1.00 93.25 75 ARG A C 1
ATOM 612 O O . ARG A 1 75 ? -6.596 -17.713 -12.377 1.00 93.25 75 ARG A O 1
ATOM 619 N N . LEU A 1 76 ? -4.788 -16.395 -12.580 1.00 86.44 76 LEU A N 1
ATOM 620 C CA . LEU A 1 76 ? -4.920 -15.775 -11.260 1.00 86.44 76 LEU A CA 1
ATOM 621 C C . LEU A 1 76 ? -6.192 -14.921 -11.159 1.00 86.44 76 LEU A C 1
ATOM 623 O O . LEU A 1 76 ? -6.887 -14.962 -10.144 1.00 86.44 76 LEU A O 1
ATOM 627 N N . GLN A 1 77 ? -6.524 -14.169 -12.209 1.00 90.12 77 GLN A N 1
ATOM 628 C CA . GLN A 1 77 ? -7.751 -13.380 -12.278 1.00 90.12 77 GLN A CA 1
ATOM 629 C C . GLN A 1 77 ? -8.995 -14.277 -12.261 1.00 90.12 77 GLN A C 1
ATOM 631 O O . GLN A 1 77 ? -9.946 -13.972 -11.545 1.00 90.12 77 GLN A O 1
ATOM 636 N N . GLY A 1 78 ? -8.969 -15.405 -12.976 1.00 91.50 78 GLY A N 1
ATOM 637 C CA . GLY A 1 78 ? -10.031 -16.410 -12.954 1.00 91.50 78 GLY A CA 1
ATOM 638 C C . GLY A 1 78 ? -10.232 -17.024 -11.567 1.00 91.50 78 GLY A C 1
ATOM 639 O O . GLY A 1 78 ? -11.361 -17.080 -11.086 1.00 91.50 78 GLY A O 1
ATOM 640 N N . GLN A 1 79 ? -9.147 -17.400 -10.880 1.00 88.62 79 GLN A N 1
ATOM 641 C CA . GLN A 1 79 ? -9.216 -17.917 -9.506 1.00 88.62 79 GLN A CA 1
ATOM 642 C C . GLN A 1 79 ? -9.795 -16.887 -8.528 1.00 88.62 79 GLN A C 1
ATOM 644 O O . GLN A 1 79 ? -10.676 -17.220 -7.738 1.00 88.62 79 GLN A O 1
ATOM 649 N N . ARG A 1 80 ? -9.363 -15.621 -8.615 1.00 87.56 80 ARG A N 1
ATOM 650 C CA . ARG A 1 80 ? -9.908 -14.534 -7.783 1.00 87.56 80 ARG A CA 1
ATOM 651 C C . ARG A 1 80 ? -11.385 -14.274 -8.067 1.00 87.56 80 ARG A C 1
ATOM 653 O O . ARG A 1 80 ? -12.158 -14.121 -7.130 1.00 87.56 80 ARG A O 1
ATOM 660 N N . ALA A 1 81 ? -11.786 -14.266 -9.338 1.00 92.38 81 ALA A N 1
ATOM 661 C CA . ALA A 1 81 ? -13.182 -14.084 -9.723 1.00 92.38 81 ALA A CA 1
ATOM 662 C C . ALA A 1 81 ? -14.067 -15.234 -9.219 1.00 92.38 81 ALA A C 1
ATOM 664 O O . ALA A 1 81 ? -15.170 -14.986 -8.737 1.00 92.38 81 ALA A O 1
ATOM 665 N N . GLN A 1 82 ? -13.579 -16.477 -9.273 1.00 90.31 82 GLN A N 1
ATOM 666 C CA . GLN A 1 82 ? -14.296 -17.640 -8.749 1.00 90.31 82 GLN A CA 1
ATOM 667 C C . GLN A 1 82 ? -14.408 -17.605 -7.218 1.00 90.31 82 GLN A C 1
ATOM 669 O O . GLN A 1 82 ? -15.470 -17.911 -6.677 1.00 90.31 82 GLN A O 1
ATOM 674 N N . GLU A 1 83 ? -13.348 -17.205 -6.510 1.00 87.19 83 GLU A N 1
ATOM 675 C CA . GLU A 1 83 ? -13.376 -17.047 -5.053 1.00 87.19 83 GLU A CA 1
ATOM 676 C C . GLU A 1 83 ? -14.322 -15.916 -4.624 1.00 87.19 83 GLU A C 1
ATOM 678 O O . GLU A 1 83 ? -15.115 -16.089 -3.700 1.00 87.19 83 GLU A O 1
ATOM 683 N N . ASP A 1 84 ? -14.297 -14.781 -5.325 1.00 84.81 84 ASP A N 1
ATOM 684 C CA . ASP A 1 84 ? -15.203 -13.662 -5.069 1.00 84.81 84 ASP A CA 1
ATOM 685 C C . ASP A 1 84 ? -16.661 -14.018 -5.377 1.00 84.81 84 ASP A C 1
ATOM 687 O O . ASP A 1 84 ? -17.547 -13.657 -4.603 1.00 84.81 84 ASP A O 1
ATOM 691 N N . ALA A 1 85 ? -16.924 -14.759 -6.457 1.00 89.56 85 ALA A N 1
ATOM 692 C CA . ALA A 1 85 ? -18.260 -15.262 -6.767 1.00 89.56 85 ALA A CA 1
ATOM 693 C C . ALA A 1 85 ? -18.754 -16.250 -5.700 1.00 89.56 85 ALA A C 1
ATOM 695 O O . ALA A 1 85 ? -19.902 -16.161 -5.269 1.00 89.56 85 ALA A O 1
ATOM 696 N N . ARG A 1 86 ? -17.882 -17.143 -5.211 1.00 90.94 86 ARG A N 1
ATOM 697 C CA . ARG A 1 86 ? -18.214 -18.077 -4.127 1.00 90.94 86 ARG A CA 1
ATOM 698 C C . ARG A 1 86 ? -18.515 -17.349 -2.815 1.00 90.94 86 ARG A C 1
ATOM 700 O O . ARG A 1 86 ? -19.492 -17.693 -2.160 1.00 90.94 86 ARG A O 1
ATOM 707 N N . ARG A 1 87 ? -17.722 -16.334 -2.450 1.00 87.88 87 ARG A N 1
ATOM 708 C CA . ARG A 1 87 ? -17.977 -15.512 -1.253 1.00 87.88 87 ARG A CA 1
ATOM 709 C C . ARG A 1 87 ? -19.300 -14.754 -1.356 1.00 87.88 87 ARG A C 1
ATOM 711 O O . ARG A 1 87 ? -20.060 -14.762 -0.399 1.00 87.88 87 ARG A O 1
ATOM 718 N N . LYS A 1 88 ? -19.600 -14.156 -2.514 1.00 90.50 88 LYS A N 1
ATOM 719 C CA . LYS A 1 88 ? -20.883 -13.470 -2.741 1.00 90.50 88 LYS A CA 1
ATOM 720 C C . LYS A 1 88 ? -22.072 -14.424 -2.639 1.00 90.50 88 LYS A C 1
ATOM 722 O O . LYS A 1 88 ? -23.029 -14.107 -1.947 1.00 90.50 88 LYS A O 1
ATOM 727 N N . ALA A 1 89 ? -21.983 -15.608 -3.248 1.00 90.50 89 ALA A N 1
ATOM 728 C CA . ALA A 1 89 ? -23.036 -16.617 -3.148 1.00 90.50 89 ALA A CA 1
ATOM 729 C C . ALA A 1 89 ? -23.256 -17.090 -1.696 1.00 90.50 89 ALA A C 1
ATOM 731 O O . ALA A 1 89 ? -24.396 -17.240 -1.265 1.00 90.50 89 ALA A O 1
ATOM 732 N N . GLU A 1 90 ? -22.184 -17.277 -0.917 1.00 88.81 90 GLU A N 1
ATOM 733 C CA . GLU A 1 90 ? -22.277 -17.639 0.506 1.00 88.81 90 GLU A CA 1
ATOM 734 C C . GLU A 1 90 ? -22.879 -16.505 1.359 1.00 88.81 90 GLU A C 1
ATOM 736 O O . GLU A 1 90 ? -23.665 -16.758 2.274 1.00 88.81 90 GLU A O 1
ATOM 741 N N . GLU A 1 91 ? -22.556 -15.246 1.051 1.00 86.25 91 GLU A N 1
ATOM 742 C CA . GLU A 1 91 ? -23.134 -14.072 1.713 1.00 86.25 91 GLU A CA 1
ATOM 743 C C . GLU A 1 91 ? -24.624 -13.895 1.386 1.00 86.25 91 GLU A C 1
ATOM 745 O O . GLU A 1 91 ? -25.415 -13.673 2.305 1.00 86.25 91 GLU A O 1
ATOM 750 N N . GLU A 1 92 ? -25.027 -14.055 0.123 1.00 88.12 92 GLU A N 1
ATOM 751 C CA . GLU A 1 92 ? -26.433 -14.040 -0.302 1.00 88.12 92 GLU A CA 1
ATOM 752 C C . GLU A 1 92 ? -27.226 -15.192 0.338 1.00 88.12 92 GLU A C 1
ATOM 754 O O . GLU A 1 92 ? -28.324 -14.980 0.858 1.00 88.12 92 GLU A O 1
ATOM 759 N N . GLU A 1 93 ? -26.659 -16.402 0.407 1.00 89.19 93 GLU A N 1
ATOM 760 C CA . GLU A 1 93 ? -27.299 -17.541 1.076 1.00 89.19 93 GLU A CA 1
ATOM 761 C C . GLU A 1 93 ? -27.442 -17.302 2.588 1.00 89.19 93 GLU A C 1
ATOM 763 O O . GLU A 1 93 ? -28.490 -17.584 3.177 1.00 89.19 93 GLU A O 1
ATOM 768 N N . ARG A 1 94 ? -26.415 -16.737 3.237 1.00 88.31 94 ARG A N 1
ATOM 769 C CA . ARG A 1 94 ? -26.461 -16.384 4.662 1.00 88.31 94 ARG A CA 1
ATOM 770 C C . ARG A 1 94 ? -27.485 -15.286 4.940 1.00 88.31 94 ARG A C 1
ATOM 772 O O . ARG A 1 94 ? -28.184 -15.360 5.952 1.00 88.31 94 ARG A O 1
ATOM 779 N N . LYS A 1 95 ? -27.590 -14.286 4.064 1.00 90.44 95 LYS A N 1
ATOM 780 C CA . LYS A 1 95 ? -28.607 -13.233 4.155 1.00 90.44 95 LYS A CA 1
ATOM 781 C C . LYS A 1 95 ? -30.009 -13.795 3.992 1.00 90.44 95 LYS A C 1
ATOM 783 O O . LYS A 1 95 ? -30.849 -13.534 4.847 1.00 90.44 95 LYS A O 1
ATOM 788 N N . ARG A 1 96 ? -30.234 -14.642 2.987 1.00 88.69 96 ARG A N 1
ATOM 789 C CA . ARG A 1 96 ? -31.523 -15.308 2.776 1.00 88.69 96 ARG A CA 1
ATOM 790 C C . ARG A 1 96 ? -31.922 -16.169 3.977 1.00 88.69 96 ARG A C 1
ATOM 792 O O . ARG A 1 96 ? -33.043 -16.060 4.459 1.00 88.69 96 ARG A O 1
ATOM 799 N N . LYS A 1 97 ? -30.990 -16.949 4.539 1.00 89.88 97 LYS A N 1
ATOM 800 C CA . LYS A 1 97 ? -31.220 -17.722 5.776 1.00 89.88 97 LYS A CA 1
ATOM 801 C C . LYS A 1 97 ? -31.584 -16.827 6.964 1.00 89.88 97 LYS A C 1
ATOM 803 O O . LYS A 1 97 ? -32.481 -17.169 7.729 1.00 89.88 97 LYS A O 1
ATOM 808 N N . LYS A 1 98 ? -30.916 -15.679 7.111 1.00 87.88 98 LYS A N 1
ATOM 809 C CA . LYS A 1 98 ? -31.194 -14.712 8.182 1.00 87.88 98 LYS A CA 1
ATOM 810 C C . LYS A 1 98 ? -32.568 -14.049 8.014 1.00 87.88 98 LYS A C 1
ATOM 812 O O . LYS A 1 98 ? -33.279 -13.910 9.003 1.00 87.88 98 LYS A O 1
ATOM 817 N N . GLN A 1 99 ? -32.952 -13.693 6.787 1.00 86.31 99 GLN A N 1
ATOM 818 C CA . GLN A 1 99 ? -34.280 -13.153 6.475 1.00 86.31 99 GLN A CA 1
ATOM 819 C C . GLN A 1 99 ? -35.380 -14.189 6.753 1.00 86.31 99 GLN A C 1
ATOM 821 O O . GLN A 1 99 ? -36.328 -13.884 7.471 1.00 86.31 99 GLN A O 1
ATOM 826 N N . GLU A 1 100 ? -35.209 -15.440 6.311 1.00 86.69 100 GLU A N 1
ATOM 827 C CA . GLU A 1 100 ? -36.168 -16.524 6.580 1.00 86.69 100 GLU A CA 1
ATOM 828 C C . GLU A 1 100 ? -36.300 -16.841 8.089 1.00 86.69 100 GLU A C 1
ATOM 830 O O . GLU A 1 100 ? -37.392 -17.150 8.574 1.00 86.69 100 GLU A O 1
ATOM 835 N N . GLU A 1 101 ? -35.213 -16.763 8.867 1.00 87.12 101 GLU A N 1
ATOM 836 C CA . GLU A 1 101 ? -35.252 -16.925 10.330 1.00 87.12 101 GLU A CA 1
ATOM 837 C C . GLU A 1 101 ? -35.955 -15.745 11.021 1.00 87.12 101 GLU A C 1
ATOM 839 O O . GLU A 1 101 ? -36.761 -15.937 11.939 1.00 87.12 101 GLU A O 1
ATOM 844 N N . GLU A 1 102 ? -35.693 -14.517 10.572 1.00 89.25 102 GLU A N 1
ATOM 845 C CA . GLU A 1 102 ? -36.322 -13.318 11.118 1.00 89.25 102 GLU A CA 1
ATOM 846 C C . GLU A 1 102 ? -37.825 -13.270 10.816 1.00 89.25 102 GLU A C 1
ATOM 848 O O . GLU A 1 102 ? -38.614 -12.939 11.706 1.00 89.25 102 GLU A O 1
ATOM 853 N N . GLU A 1 103 ? -38.240 -13.667 9.613 1.00 88.62 103 GLU A N 1
ATOM 854 C CA . GLU A 1 103 ? -39.648 -13.809 9.238 1.00 88.62 103 GLU A CA 1
ATOM 855 C C . GLU A 1 103 ? -40.359 -14.861 10.093 1.00 88.62 103 GLU A C 1
ATOM 857 O O . GLU A 1 103 ? -41.431 -14.585 10.636 1.00 88.62 103 GLU A O 1
ATOM 862 N N . LYS A 1 104 ? -39.743 -16.030 10.322 1.00 89.50 104 LYS A N 1
ATOM 863 C CA . LYS A 1 104 ? -40.295 -17.051 11.233 1.00 89.50 104 LYS A CA 1
ATOM 864 C C . LYS A 1 104 ? -40.430 -16.525 12.660 1.00 89.50 104 LYS A C 1
ATOM 866 O O . LYS A 1 104 ? -41.465 -16.729 13.295 1.00 89.50 104 LYS A O 1
ATOM 871 N N . ARG A 1 105 ? -39.431 -15.790 13.158 1.00 88.12 105 ARG A N 1
ATOM 872 C CA . ARG A 1 105 ? -39.459 -15.174 14.495 1.00 88.12 105 ARG A CA 1
ATOM 873 C C . ARG A 1 105 ? -40.511 -14.066 14.605 1.00 88.12 105 ARG A C 1
ATOM 875 O O . ARG A 1 105 ? -41.140 -13.928 15.657 1.00 88.12 105 ARG A O 1
ATOM 882 N N . LYS A 1 106 ? -40.721 -13.270 13.550 1.00 86.19 106 LYS A N 1
ATOM 883 C CA . LYS A 1 106 ? -41.794 -12.262 13.472 1.00 86.19 106 LYS A CA 1
ATOM 884 C C . LYS A 1 106 ? -43.167 -12.934 13.447 1.00 86.19 106 LYS A C 1
ATOM 886 O O . LYS A 1 106 ? -44.010 -12.567 14.263 1.00 86.19 106 LYS A O 1
ATOM 891 N N . ALA A 1 107 ? -43.352 -13.971 12.631 1.00 87.00 107 ALA A N 1
ATOM 892 C CA . ALA A 1 107 ? -44.592 -14.744 12.566 1.00 87.00 107 ALA A CA 1
ATOM 893 C C . ALA A 1 107 ? -44.925 -15.434 13.903 1.00 87.00 107 ALA A C 1
ATOM 895 O O . ALA A 1 107 ? -46.074 -15.416 14.344 1.00 87.00 107 ALA A O 1
ATOM 896 N N . GLU A 1 108 ? -43.930 -15.986 14.608 1.00 86.06 108 GLU A N 1
ATOM 897 C CA . GLU A 1 108 ? -44.124 -16.578 15.938 1.00 86.06 108 GLU A CA 1
ATOM 898 C C . GLU A 1 108 ? -44.512 -15.521 16.986 1.00 86.06 108 GLU A C 1
ATOM 900 O O . GLU A 1 108 ? -45.441 -15.726 17.774 1.00 86.06 108 GLU A O 1
ATOM 905 N N . ARG A 1 109 ? -43.850 -14.355 16.976 1.00 84.19 109 ARG A N 1
ATOM 906 C CA . ARG A 1 109 ? -44.203 -13.219 17.843 1.00 84.19 109 ARG A CA 1
ATOM 907 C C . ARG A 1 109 ? -45.605 -12.703 17.564 1.00 84.19 109 ARG A C 1
ATOM 909 O O . ARG A 1 109 ? -46.327 -12.392 18.510 1.00 84.19 109 ARG A O 1
ATOM 916 N N . GLU A 1 110 ? -45.995 -12.615 16.300 1.00 83.50 110 GLU A N 1
ATOM 917 C CA . GLU A 1 110 ? -47.320 -12.151 15.912 1.00 83.50 110 GLU A CA 1
ATOM 918 C C . GLU A 1 110 ? -48.397 -13.164 16.297 1.00 83.50 110 GLU A C 1
ATOM 920 O O . GLU A 1 110 ? -49.392 -12.782 16.908 1.00 83.50 110 GLU A O 1
ATOM 925 N N . ARG A 1 111 ? -48.160 -14.463 16.084 1.00 85.56 111 ARG A N 1
ATOM 926 C CA . ARG A 1 111 ? -49.042 -15.531 16.572 1.00 85.56 111 ARG A CA 1
ATOM 927 C C . ARG A 1 111 ? -49.208 -15.468 18.092 1.00 85.56 111 ARG A C 1
ATOM 929 O O . ARG A 1 111 ? -50.334 -15.503 18.584 1.00 85.56 111 ARG A O 1
ATOM 936 N N . LYS A 1 112 ? -48.112 -15.294 18.838 1.00 84.50 112 LYS A N 1
ATOM 937 C CA . LYS A 1 112 ? -48.133 -15.155 20.304 1.00 84.50 112 LYS A CA 1
AT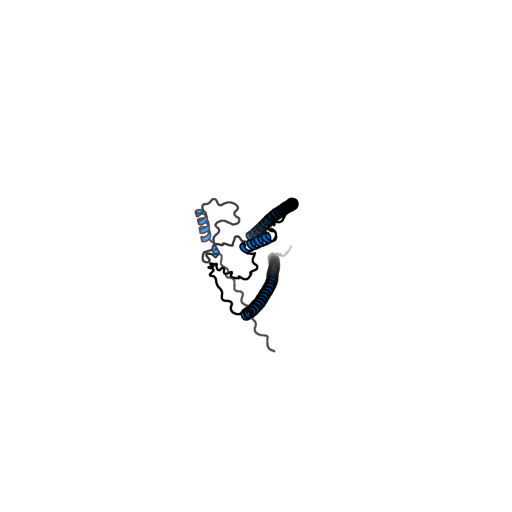OM 938 C C . LYS A 1 112 ? -48.848 -13.876 20.755 1.00 84.50 112 LYS A C 1
ATOM 940 O O . LYS A 1 112 ? -49.560 -13.891 21.758 1.00 84.50 112 LYS A O 1
ATOM 945 N N . ARG A 1 113 ? -48.712 -12.777 20.005 1.00 81.69 113 ARG A N 1
ATOM 946 C CA . ARG A 1 113 ? -49.434 -11.515 20.239 1.00 81.69 113 ARG A CA 1
ATOM 947 C C . ARG A 1 113 ? -50.928 -11.663 19.958 1.00 81.69 113 ARG A C 1
ATOM 949 O O . ARG A 1 113 ? -51.726 -11.206 20.769 1.00 81.69 113 ARG A O 1
ATOM 956 N N . GLN A 1 114 ? -51.313 -12.314 18.863 1.00 81.50 114 GLN A N 1
ATOM 957 C CA . GLN A 1 114 ? -52.712 -12.589 18.533 1.00 81.50 114 GLN A CA 1
ATOM 958 C C . GLN A 1 114 ? -53.358 -13.517 19.570 1.00 81.50 114 GLN A C 1
ATOM 960 O O . GLN A 1 114 ? -54.496 -13.288 19.970 1.00 81.50 114 GLN A O 1
ATOM 965 N N . GLU A 1 115 ? -52.636 -14.524 20.064 1.00 82.19 115 GLU A N 1
ATOM 966 C CA . GLU A 1 115 ? -53.103 -15.402 21.141 1.00 82.19 115 GLU A CA 1
ATOM 967 C C . GLU A 1 115 ? -53.266 -14.642 22.468 1.00 82.19 115 GLU A C 1
ATOM 969 O O . GLU A 1 115 ? -54.303 -14.752 23.121 1.00 82.19 115 GLU A O 1
ATOM 974 N N . ALA A 1 116 ? -52.304 -13.786 22.830 1.00 79.19 116 ALA A N 1
ATOM 975 C CA . ALA A 1 116 ? -52.409 -12.917 24.002 1.00 79.19 116 ALA A CA 1
ATOM 976 C C . ALA A 1 116 ? -53.551 -11.891 23.879 1.00 79.19 116 ALA A C 1
ATOM 978 O O . ALA A 1 116 ? -54.237 -11.629 24.863 1.00 79.19 116 ALA A O 1
ATOM 979 N N . MET A 1 117 ? -53.800 -11.355 22.680 1.00 76.50 117 MET A N 1
ATOM 980 C CA . MET A 1 117 ? -54.905 -10.433 22.400 1.00 76.50 117 MET A CA 1
ATOM 981 C C . MET A 1 117 ? -56.266 -11.138 22.432 1.00 76.50 117 MET A C 1
ATOM 983 O O . MET A 1 117 ? -57.230 -10.572 22.929 1.00 76.50 117 MET A O 1
ATOM 987 N N . LYS A 1 118 ? -56.353 -12.399 21.991 1.00 75.00 118 LYS A N 1
ATOM 988 C CA . LYS A 1 118 ? -57.554 -13.231 22.183 1.00 75.00 118 LYS A CA 1
ATOM 989 C C . LYS A 1 118 ? -57.785 -13.575 23.659 1.00 75.00 118 LYS A C 1
ATOM 991 O O . LYS A 1 118 ? -58.930 -13.716 24.078 1.00 75.00 118 LYS A O 1
ATOM 996 N N . ARG A 1 119 ? -56.714 -13.688 24.455 1.00 67.56 119 ARG A N 1
ATOM 997 C CA . ARG A 1 119 ? -56.773 -13.970 25.900 1.00 67.56 119 ARG A CA 1
ATOM 998 C C . ARG A 1 119 ? -57.061 -12.722 26.746 1.00 67.56 119 ARG A C 1
ATOM 1000 O O . ARG A 1 119 ? -57.655 -12.838 27.815 1.00 67.56 119 ARG A O 1
ATOM 1007 N N . MET A 1 120 ? -56.686 -11.535 26.270 1.00 59.38 120 MET A N 1
ATOM 1008 C CA . MET A 1 120 ? -57.079 -10.243 26.832 1.00 59.38 120 MET A CA 1
ATOM 1009 C C . MET A 1 120 ? -58.286 -9.683 26.072 1.00 59.38 120 MET A C 1
ATOM 1011 O O . MET A 1 120 ? -58.147 -8.855 25.178 1.00 59.38 120 MET A O 1
ATOM 1015 N N . GLY A 1 121 ? -59.489 -10.125 26.446 1.00 61.16 121 GLY A N 1
ATOM 1016 C CA . GLY A 1 121 ? -60.737 -9.504 25.989 1.00 61.16 121 GLY A CA 1
ATOM 1017 C C . GLY A 1 121 ? -60.779 -7.985 26.261 1.00 61.16 121 GLY A C 1
ATOM 1018 O O . GLY A 1 121 ? -60.037 -7.482 27.112 1.00 61.16 121 GLY A O 1
ATOM 1019 N N . PRO A 1 122 ? -61.632 -7.232 25.544 1.00 53.56 122 PRO A N 1
ATOM 1020 C CA . PRO A 1 122 ? -61.513 -5.783 25.392 1.00 53.56 122 PRO A CA 1
ATOM 1021 C C . PRO A 1 122 ? -61.633 -5.041 26.730 1.00 53.56 122 PRO A C 1
ATOM 1023 O O . PRO A 1 122 ? -62.721 -4.898 27.288 1.00 53.56 122 PRO A O 1
ATOM 1026 N N . LYS A 1 123 ? -60.512 -4.502 27.222 1.00 59.84 123 LYS A N 1
ATOM 1027 C CA . LYS A 1 123 ? -60.505 -3.439 28.235 1.00 59.84 123 LYS A CA 1
ATOM 1028 C C . LYS A 1 123 ? -60.566 -2.091 27.520 1.00 59.84 123 LYS A C 1
ATOM 1030 O O . LYS A 1 123 ? -59.684 -1.758 26.734 1.00 59.84 123 LYS A O 1
ATOM 1035 N N . LYS A 1 124 ? -61.635 -1.340 27.785 1.00 48.53 124 LYS A N 1
ATOM 1036 C CA . LYS A 1 124 ? -61.877 0.011 27.262 1.00 48.53 124 LYS A CA 1
ATOM 1037 C C . LYS A 1 124 ? -60.728 0.949 27.683 1.00 48.53 124 LYS A C 1
ATOM 1039 O O . LYS A 1 124 ? -60.470 1.031 28.884 1.00 48.53 124 LYS A O 1
ATOM 1044 N N . PRO A 1 125 ? -60.046 1.645 26.755 1.00 50.09 125 PRO A N 1
ATOM 1045 C CA . PRO A 1 125 ? -59.005 2.597 27.111 1.00 50.09 125 PRO A CA 1
ATOM 1046 C C . PRO A 1 125 ? -59.623 3.970 27.397 1.00 50.09 125 PRO A C 1
ATOM 1048 O O . PRO A 1 125 ? -60.466 4.450 26.643 1.00 50.09 125 PRO A O 1
ATOM 1051 N N . ASN A 1 126 ? -59.182 4.599 28.483 1.00 48.50 126 ASN A N 1
ATOM 1052 C CA . ASN A 1 126 ? -59.377 6.021 28.738 1.00 48.50 126 ASN A CA 1
ATOM 1053 C C . ASN A 1 126 ? -57.991 6.681 28.695 1.00 48.50 126 ASN A C 1
ATOM 1055 O O . ASN A 1 126 ? -57.029 6.068 29.151 1.00 48.50 126 ASN A O 1
ATOM 1059 N N . TYR A 1 127 ? -57.942 7.913 28.187 1.00 45.06 127 TYR A N 1
ATOM 1060 C CA . TYR A 1 127 ? -56.810 8.849 28.069 1.00 45.06 127 TYR A CA 1
ATOM 1061 C C . TYR A 1 127 ? -56.178 9.040 26.680 1.00 45.06 127 TYR A C 1
ATOM 1063 O O . TYR A 1 127 ? -55.774 8.113 25.982 1.00 45.06 127 TYR A O 1
ATOM 1071 N N . VAL A 1 128 ? -56.121 10.330 26.335 1.00 49.12 128 VAL A N 1
ATOM 1072 C CA . VAL A 1 128 ? -55.606 10.967 25.122 1.00 49.12 128 VAL A CA 1
ATOM 1073 C C . VAL A 1 128 ? -54.124 11.266 25.331 1.00 49.12 128 VAL A C 1
ATOM 1075 O O . VAL A 1 128 ? -53.772 11.977 26.269 1.00 49.12 128 VAL A O 1
ATOM 1078 N N . ILE A 1 129 ? -53.262 10.751 24.455 1.00 44.03 129 ILE A N 1
ATOM 1079 C CA . ILE A 1 129 ? -51.847 11.131 24.381 1.00 44.03 129 ILE A CA 1
ATOM 1080 C C . ILE A 1 129 ? -51.540 11.484 22.928 1.00 44.03 129 ILE A C 1
ATOM 1082 O O . ILE A 1 129 ? -51.585 10.640 22.037 1.00 44.03 129 ILE A O 1
ATOM 1086 N N . THR A 1 130 ? -51.237 12.758 22.705 1.00 47.66 130 THR A N 1
ATOM 1087 C CA . THR A 1 130 ? -50.683 13.304 21.467 1.00 47.66 130 THR A CA 1
ATOM 1088 C C . THR A 1 130 ? -49.217 12.894 21.335 1.00 47.66 130 THR A C 1
ATOM 1090 O O . THR A 1 130 ? -48.417 13.221 22.213 1.00 47.66 130 THR A O 1
ATOM 1093 N N . LYS A 1 131 ? -48.844 12.235 20.234 1.00 36.94 131 LYS A N 1
ATOM 1094 C CA . LYS A 1 131 ? -47.445 11.995 19.857 1.00 36.94 131 LYS A CA 1
ATOM 1095 C C . LYS A 1 131 ? -47.195 12.421 18.410 1.00 36.94 131 LYS A C 1
ATOM 1097 O O . LYS A 1 131 ? -47.877 11.959 17.502 1.00 36.94 131 LYS A O 1
ATOM 1102 N N . LYS A 1 132 ? -46.210 13.307 18.244 1.00 46.72 132 LYS A N 1
ATOM 1103 C CA . LYS A 1 132 ? -45.401 13.503 17.035 1.00 46.72 132 LYS A CA 1
ATOM 1104 C C . LYS A 1 132 ? -44.247 12.507 17.115 1.00 46.72 132 LYS A C 1
ATOM 1106 O O . LYS A 1 132 ? -43.570 12.556 18.136 1.00 46.72 132 LYS A O 1
ATOM 1111 N N . GLU A 1 133 ? -44.010 11.682 16.098 1.00 35.69 133 GLU A N 1
ATOM 1112 C CA . GLU A 1 133 ? -42.723 10.993 15.904 1.00 35.69 133 GLU A CA 1
ATOM 1113 C C . GLU A 1 133 ? -42.434 10.876 14.398 1.00 35.69 133 GLU A C 1
ATOM 1115 O O . GLU A 1 133 ? -43.315 10.531 13.607 1.00 35.69 133 GLU A O 1
ATOM 1120 N N . ASP A 1 134 ? -41.206 11.264 14.057 1.00 41.09 134 ASP A N 1
ATOM 1121 C CA . ASP A 1 134 ? -40.560 11.258 12.751 1.00 41.09 134 ASP A CA 1
ATOM 1122 C C . ASP A 1 134 ? -40.354 9.831 12.213 1.00 41.09 134 ASP A C 1
ATOM 1124 O O . ASP A 1 134 ? -40.118 8.893 12.976 1.00 41.09 134 ASP A O 1
ATOM 1128 N N . GLY A 1 135 ? -40.434 9.672 10.890 1.00 33.53 135 GLY A N 1
ATOM 1129 C CA . GLY A 1 135 ? -40.111 8.430 10.187 1.00 33.53 135 GLY A CA 1
ATOM 1130 C C . GLY A 1 135 ? -38.721 8.501 9.559 1.00 33.53 135 GLY A C 1
ATOM 1131 O O . GLY A 1 135 ? -38.536 9.209 8.574 1.00 33.53 135 GLY A O 1
ATOM 1132 N N . GLU A 1 136 ? -37.763 7.762 10.118 1.00 42.25 136 GLU A N 1
ATOM 1133 C CA . GLU A 1 136 ? -36.517 7.379 9.443 1.00 42.25 136 GLU A CA 1
ATOM 1134 C C . GLU A 1 136 ? -36.755 6.071 8.670 1.00 42.25 136 GLU A C 1
ATOM 1136 O O . GLU A 1 136 ? -36.991 5.018 9.267 1.00 42.25 136 GLU A O 1
ATOM 1141 N N . GLU A 1 137 ? -36.691 6.139 7.338 1.00 35.88 137 GLU A N 1
ATOM 1142 C CA . GLU A 1 137 ? -36.513 4.980 6.460 1.00 35.88 137 GLU A CA 1
ATOM 1143 C C . GLU A 1 137 ? -35.010 4.714 6.308 1.00 35.88 137 GLU A C 1
ATOM 1145 O O . GLU A 1 137 ? -34.264 5.543 5.790 1.00 35.88 137 GLU A O 1
ATOM 1150 N N . VAL A 1 138 ? -34.559 3.552 6.783 1.00 41.91 138 VAL A N 1
ATOM 1151 C CA . VAL A 1 138 ? -33.222 3.021 6.501 1.00 41.91 138 VAL A CA 1
ATOM 1152 C C . VAL A 1 138 ? -33.371 2.046 5.338 1.00 41.91 138 VAL A C 1
ATOM 1154 O O . VAL A 1 138 ? -33.851 0.928 5.527 1.00 41.91 138 VAL A O 1
ATOM 1157 N N . GLU A 1 139 ? -32.984 2.477 4.137 1.00 38.34 139 GLU A N 1
ATOM 1158 C CA . GLU A 1 139 ? -32.760 1.572 3.011 1.00 38.34 139 GLU A CA 1
ATOM 1159 C C . GLU A 1 139 ? -31.480 0.761 3.260 1.00 38.34 139 GLU A C 1
ATOM 1161 O O . GLU A 1 139 ? -30.386 1.300 3.445 1.00 38.34 139 GLU A O 1
ATOM 1166 N N . GLU A 1 140 ? -31.637 -0.562 3.301 1.00 46.47 140 GLU A N 1
ATOM 1167 C CA . GLU A 1 140 ? -30.541 -1.525 3.266 1.00 46.47 140 GLU A CA 1
ATOM 1168 C C . GLU A 1 140 ? -29.953 -1.574 1.847 1.00 46.47 140 GLU A C 1
ATOM 1170 O O . GLU A 1 140 ? -30.543 -2.174 0.949 1.00 46.47 140 GLU A O 1
ATOM 1175 N N . GLU A 1 141 ? -28.761 -1.007 1.647 1.00 41.44 141 GLU A N 1
ATOM 1176 C CA . GLU A 1 141 ? -27.916 -1.353 0.500 1.00 41.44 141 GLU A CA 1
ATOM 1177 C C . GLU A 1 141 ? -26.930 -2.474 0.866 1.00 41.44 141 GLU A C 1
ATOM 1179 O O . GLU A 1 141 ? -26.275 -2.479 1.912 1.00 41.44 141 GLU A O 1
ATOM 1184 N N . GLU A 1 142 ? -26.860 -3.474 -0.013 1.00 43.97 142 GLU A N 1
ATOM 1185 C CA . GLU A 1 142 ? -26.024 -4.661 0.118 1.00 43.97 142 GLU A CA 1
ATOM 1186 C C . GLU A 1 142 ? -24.526 -4.383 -0.117 1.00 43.97 142 GLU A C 1
ATOM 1188 O O . GLU A 1 142 ? -24.169 -3.597 -0.995 1.00 43.97 142 GLU A O 1
ATOM 1193 N N . PRO A 1 143 ? -23.623 -5.104 0.580 1.00 48.09 143 PRO A N 1
ATOM 1194 C CA . PRO A 1 143 ? -22.219 -4.765 0.630 1.00 48.09 143 PRO A CA 1
ATOM 1195 C C . PRO A 1 143 ? -21.532 -5.184 -0.669 1.00 48.09 143 PRO A C 1
ATOM 1197 O O . PRO A 1 143 ? -21.298 -6.364 -0.950 1.00 48.09 143 PRO A O 1
ATOM 1200 N N . LYS A 1 144 ? -21.047 -4.191 -1.417 1.00 48.94 144 LYS A N 1
ATOM 1201 C CA . LYS A 1 144 ? -19.752 -4.384 -2.085 1.00 48.94 144 LYS A CA 1
ATOM 1202 C C . LYS A 1 144 ? -18.730 -4.603 -0.966 1.00 48.94 144 LYS A C 1
ATOM 1204 O O . LYS A 1 144 ? -19.007 -4.301 0.188 1.00 48.94 144 LYS A O 1
ATOM 1209 N N . LYS A 1 145 ? -17.545 -5.147 -1.246 1.00 53.97 145 LYS A N 1
ATOM 1210 C CA . LYS A 1 145 ? -16.442 -5.139 -0.266 1.00 53.97 145 LYS A CA 1
ATOM 1211 C C . LYS A 1 145 ? -16.063 -3.680 -0.002 1.00 53.97 145 LYS A C 1
ATOM 1213 O O . LYS A 1 145 ? -15.148 -3.135 -0.613 1.00 53.97 145 LYS A O 1
ATOM 1218 N N . GLU A 1 146 ? -16.867 -3.036 0.821 1.00 50.59 146 GLU A N 1
ATOM 1219 C CA . GLU A 1 146 ? -16.842 -1.634 1.120 1.00 50.59 146 GLU A CA 1
ATOM 1220 C C . GLU A 1 146 ? -15.708 -1.485 2.100 1.00 50.59 146 GLU A C 1
ATOM 1222 O O . GLU A 1 146 ? -15.689 -2.039 3.202 1.00 50.59 146 GLU A O 1
ATOM 1227 N N . VAL A 1 147 ? -14.723 -0.712 1.671 1.00 58.56 147 VAL A N 1
ATOM 1228 C CA . VAL A 1 147 ? -14.048 0.163 2.609 1.00 58.56 147 VAL A CA 1
ATOM 1229 C C . VAL A 1 147 ? -15.187 0.851 3.356 1.00 58.56 147 VAL A C 1
ATOM 1231 O O . VAL A 1 147 ? -15.885 1.660 2.746 1.00 58.56 147 VAL A O 1
ATOM 1234 N N . LYS A 1 148 ? -15.459 0.388 4.585 1.00 72.12 148 LYS A N 1
ATOM 1235 C CA . LYS A 1 148 ? -16.595 0.813 5.407 1.00 72.12 148 LYS A CA 1
ATOM 1236 C C . LYS A 1 148 ? -16.793 2.306 5.203 1.00 72.12 148 LYS A C 1
ATOM 1238 O O . LYS A 1 148 ? -15.814 3.057 5.317 1.00 72.12 148 LYS A O 1
ATOM 1243 N N . SER A 1 149 ? -18.009 2.714 4.835 1.00 79.81 149 SER A N 1
ATOM 1244 C CA . SER A 1 149 ? -18.288 4.125 4.565 1.00 79.81 149 SER A CA 1
ATOM 1245 C C . SER A 1 149 ? -17.780 4.956 5.742 1.00 79.81 149 SER A C 1
ATOM 1247 O O . SER A 1 149 ? -17.811 4.503 6.889 1.00 79.81 149 SER A O 1
ATOM 1249 N N . LYS A 1 150 ? -17.276 6.165 5.480 1.00 84.00 150 LYS A N 1
ATOM 1250 C CA . LYS A 1 150 ? -16.741 7.036 6.538 1.00 84.00 150 LYS A CA 1
ATOM 1251 C C . LYS A 1 150 ? -17.737 7.168 7.696 1.00 84.00 150 LYS A C 1
ATOM 1253 O O . LYS A 1 150 ? -17.344 7.133 8.857 1.00 84.00 150 LYS A O 1
ATOM 1258 N N . GLU A 1 151 ? -19.019 7.229 7.364 1.00 85.62 151 GLU A N 1
ATOM 1259 C CA . GLU A 1 151 ? -20.111 7.279 8.326 1.00 85.62 151 GLU A CA 1
ATOM 1260 C C . GLU A 1 151 ? -20.269 5.974 9.122 1.00 85.62 151 GLU A C 1
ATOM 1262 O O . GLU A 1 151 ? -20.361 6.016 10.346 1.00 85.62 151 GLU A O 1
ATOM 1267 N N . GLN A 1 152 ? -20.174 4.811 8.473 1.00 86.38 152 GLN A N 1
ATOM 1268 C CA . GLN A 1 152 ? -20.177 3.507 9.149 1.00 86.38 152 GLN A CA 1
ATOM 1269 C C . GLN A 1 152 ? -18.971 3.358 10.094 1.00 86.38 152 GLN A C 1
ATOM 1271 O O . GLN A 1 152 ? -19.123 2.898 11.222 1.00 86.38 152 GLN A O 1
ATOM 1276 N N . MET A 1 153 ? -17.777 3.807 9.689 1.00 86.19 153 MET A N 1
ATOM 1277 C CA . MET A 1 153 ? -16.585 3.804 10.551 1.00 86.19 153 MET A CA 1
ATOM 1278 C C . MET A 1 153 ? -16.748 4.713 11.773 1.00 86.19 153 MET A C 1
ATOM 1280 O O . MET A 1 153 ? -16.305 4.370 12.871 1.00 86.19 153 MET A O 1
ATOM 1284 N N . GLU A 1 154 ? -17.372 5.879 11.603 1.00 89.12 154 GLU A N 1
ATOM 1285 C CA . GLU A 1 154 ? -17.672 6.788 12.708 1.00 89.12 154 GLU A CA 1
ATOM 1286 C C . GLU A 1 154 ? -18.727 6.204 13.654 1.00 89.12 154 GLU A C 1
ATOM 1288 O O . GLU A 1 154 ? -18.568 6.309 14.873 1.00 89.12 154 GLU A O 1
ATOM 1293 N N . GLN A 1 155 ? -19.757 5.542 13.124 1.00 89.81 155 GLN A N 1
ATOM 1294 C CA . GLN A 1 155 ? -20.772 4.844 13.915 1.00 89.81 155 GLN A CA 1
ATOM 1295 C C . GLN A 1 155 ? -20.174 3.665 14.692 1.00 89.81 155 GLN A C 1
ATOM 1297 O O . GLN A 1 155 ? -20.394 3.560 15.898 1.00 89.81 155 GLN A O 1
ATOM 1302 N N . GLU A 1 156 ? -19.341 2.834 14.061 1.00 90.19 156 GLU A N 1
ATOM 1303 C CA . GLU A 1 156 ? -18.615 1.757 14.743 1.00 90.19 156 GLU A CA 1
ATOM 1304 C C . GLU A 1 156 ? -17.683 2.304 15.826 1.00 90.19 156 GLU A C 1
ATOM 1306 O O . GLU A 1 156 ? -17.654 1.785 16.942 1.00 90.19 156 GLU A O 1
ATOM 1311 N N . LYS A 1 157 ? -16.954 3.393 15.545 1.00 93.50 157 LYS A N 1
ATOM 1312 C CA . LYS A 1 157 ? -16.112 4.058 16.546 1.00 93.50 157 LYS A CA 1
ATOM 1313 C C . LYS A 1 157 ? -16.950 4.543 17.729 1.00 93.50 157 LYS A C 1
ATOM 1315 O O . LYS A 1 157 ? -16.550 4.324 18.871 1.00 93.50 157 LYS A O 1
ATOM 1320 N N . ARG A 1 158 ? -18.101 5.180 17.483 1.00 93.94 158 ARG A N 1
ATOM 1321 C CA . ARG A 1 158 ? -19.028 5.619 18.541 1.00 93.94 158 ARG A CA 1
ATOM 1322 C C . ARG A 1 158 ? -19.553 4.433 19.348 1.00 93.94 158 ARG A C 1
ATOM 1324 O O . ARG A 1 158 ? -19.540 4.504 20.572 1.00 93.94 158 ARG A O 1
ATOM 1331 N N . ALA A 1 159 ? -19.932 3.338 18.693 1.00 93.56 159 ALA A N 1
ATOM 1332 C CA . ALA A 1 159 ? -20.406 2.125 19.354 1.00 93.56 159 ALA A CA 1
ATOM 1333 C C . ALA A 1 159 ? -19.320 1.479 20.234 1.00 93.56 159 ALA A C 1
ATOM 1335 O O . ALA A 1 159 ? -19.572 1.158 21.394 1.00 93.56 159 ALA A O 1
ATOM 1336 N N . ILE A 1 160 ? -18.086 1.362 19.730 1.00 93.50 160 ILE A N 1
ATOM 1337 C CA . ILE A 1 160 ? -16.943 0.832 20.493 1.00 93.50 160 ILE A CA 1
ATOM 1338 C C . ILE A 1 160 ? -16.625 1.733 21.691 1.00 93.50 160 ILE A C 1
ATOM 1340 O O . ILE A 1 160 ? -16.349 1.236 22.783 1.00 93.50 160 ILE A O 1
ATOM 1344 N N . LEU A 1 161 ? -16.658 3.056 21.509 1.00 93.88 161 LEU A N 1
ATOM 1345 C CA . LEU A 1 161 ? -16.437 4.000 22.603 1.00 93.88 161 LEU A CA 1
ATOM 1346 C C . LEU A 1 161 ? -17.538 3.897 23.659 1.00 93.88 161 LEU A C 1
ATOM 1348 O O . LEU A 1 161 ? -17.211 3.853 24.838 1.00 93.88 161 LEU A O 1
ATOM 1352 N N . ALA A 1 162 ? -18.805 3.779 23.262 1.00 93.06 162 ALA A N 1
ATOM 1353 C CA . ALA A 1 162 ? -19.913 3.571 24.192 1.00 93.06 162 ALA A CA 1
ATOM 1354 C C . ALA A 1 162 ? -19.788 2.247 24.967 1.00 93.06 162 ALA A C 1
ATOM 1356 O O . ALA A 1 162 ? -20.098 2.198 26.151 1.00 93.06 162 ALA A O 1
ATOM 1357 N N . GLN A 1 163 ? -19.284 1.184 24.330 1.00 93.19 163 GLN A N 1
ATOM 1358 C CA . GLN A 1 163 ? -19.028 -0.091 25.004 1.00 93.19 163 GLN A CA 1
ATOM 1359 C C . GLN A 1 163 ? -17.871 -0.002 26.012 1.00 93.19 163 GLN A C 1
ATOM 1361 O O . GLN A 1 163 ? -17.918 -0.649 27.055 1.00 93.19 163 GLN A O 1
ATOM 1366 N N . ARG A 1 164 ? -16.817 0.763 25.698 1.00 92.69 164 ARG A N 1
ATOM 1367 C CA . ARG A 1 164 ? -15.630 0.908 26.559 1.00 92.69 164 ARG A CA 1
ATOM 1368 C C . ARG A 1 164 ? -15.825 1.921 27.685 1.00 92.69 164 ARG A C 1
ATOM 1370 O O . ARG A 1 164 ? -15.256 1.751 28.760 1.00 92.69 164 ARG A O 1
ATOM 1377 N N . ILE A 1 165 ? -16.576 2.990 27.435 1.00 91.38 165 ILE A N 1
ATOM 1378 C CA . ILE A 1 165 ? -16.839 4.051 28.406 1.00 91.38 165 ILE A CA 1
ATOM 1379 C C . ILE A 1 165 ? -18.074 3.652 29.205 1.00 91.38 165 ILE A C 1
ATOM 1381 O O . ILE A 1 165 ? -19.208 3.907 28.808 1.00 91.38 165 ILE A O 1
ATOM 1385 N N . HIS A 1 166 ? -17.840 3.020 30.349 1.00 86.88 166 HIS A N 1
ATOM 1386 C CA . HIS A 1 166 ? -18.916 2.702 31.275 1.00 86.88 166 HIS A CA 1
ATOM 1387 C C . HIS A 1 166 ? -19.400 3.970 31.998 1.00 86.88 166 HIS A C 1
ATOM 1389 O O . HIS A 1 166 ? -18.566 4.707 32.536 1.00 86.88 166 HIS A O 1
ATOM 1395 N N . PRO A 1 167 ? -20.723 4.223 32.048 1.00 90.12 167 PRO A N 1
ATOM 1396 C CA . PRO A 1 167 ? -21.289 5.275 32.883 1.00 90.12 167 PRO A CA 1
ATOM 1397 C C . PRO A 1 167 ? -20.852 5.105 34.341 1.00 90.12 167 PRO A C 1
ATOM 1399 O O . PRO A 1 167 ? -20.791 3.989 34.859 1.00 90.12 167 PRO A O 1
ATOM 1402 N N . LEU A 1 168 ? -20.524 6.213 35.001 1.00 88.00 168 LEU A N 1
ATOM 1403 C CA . LEU A 1 168 ? -20.110 6.193 36.399 1.00 88.00 168 LEU A CA 1
ATOM 1404 C C . LEU A 1 168 ? -21.346 6.257 37.298 1.00 88.00 168 LEU A C 1
ATOM 1406 O O . LEU A 1 168 ? -22.030 7.275 37.342 1.00 88.00 168 LEU A O 1
ATOM 1410 N N . GLU A 1 169 ? -21.605 5.184 38.037 1.00 85.50 169 GLU A N 1
ATOM 1411 C CA . GLU A 1 169 ? -22.591 5.171 39.118 1.00 85.50 169 GLU A CA 1
ATOM 1412 C C . GLU A 1 169 ? -21.920 5.697 40.392 1.00 85.50 169 GLU A C 1
ATOM 1414 O O . GLU A 1 169 ? -21.055 5.029 40.960 1.00 85.50 169 GLU A O 1
ATOM 1419 N N . LEU A 1 170 ? -22.260 6.922 40.803 1.00 85.44 170 LEU A N 1
ATOM 1420 C CA . LEU A 1 170 ? -21.638 7.597 41.953 1.00 85.44 170 LEU A CA 1
ATOM 1421 C C . LEU A 1 170 ? -22.584 7.734 43.156 1.00 85.44 170 LEU A C 1
ATOM 1423 O O . LEU A 1 170 ? -22.110 7.828 44.285 1.00 85.44 170 LEU A O 1
ATOM 1427 N N . ASP A 1 171 ? -23.899 7.684 42.931 1.00 84.94 171 ASP A N 1
ATOM 1428 C CA . ASP A 1 171 ? -24.925 8.033 43.929 1.00 84.94 171 ASP A CA 1
ATOM 1429 C C . ASP A 1 171 ? -25.030 7.046 45.104 1.00 84.94 171 ASP A C 1
ATOM 1431 O O . ASP A 1 171 ? -25.588 7.374 46.149 1.00 84.94 171 ASP A O 1
ATOM 1435 N N . SER A 1 172 ? -24.499 5.830 44.953 1.00 82.88 172 SER A N 1
ATOM 1436 C CA . SER A 1 172 ? -24.579 4.756 45.951 1.00 82.88 172 SER A CA 1
ATOM 1437 C C . SER A 1 172 ? -23.253 4.465 46.668 1.00 82.88 172 SER A C 1
ATOM 1439 O O . SER A 1 172 ? -23.181 3.527 47.469 1.00 82.88 172 SER A O 1
ATOM 1441 N N . LEU A 1 173 ? -22.187 5.232 46.392 1.00 88.44 173 LEU A N 1
ATOM 1442 C CA . LEU A 1 173 ? -20.853 4.981 46.945 1.00 88.44 173 LEU A CA 1
ATOM 1443 C C . LEU A 1 173 ? -20.551 5.855 48.170 1.00 88.44 173 LEU A C 1
ATOM 1445 O O . LEU A 1 173 ? -20.782 7.059 48.183 1.00 88.44 173 LEU A O 1
ATOM 1449 N N . ASP A 1 174 ? -19.942 5.233 49.179 1.00 92.56 174 ASP A N 1
ATOM 1450 C CA . ASP A 1 174 ? -19.384 5.914 50.349 1.00 92.56 174 ASP A CA 1
ATOM 1451 C C . ASP A 1 174 ? -18.042 6.607 50.019 1.00 92.56 174 ASP A C 1
ATOM 1453 O O . ASP A 1 174 ? -17.336 6.228 49.080 1.00 92.56 174 ASP A O 1
ATOM 1457 N N . SER A 1 175 ? -17.660 7.598 50.824 1.00 92.12 175 SER A N 1
ATOM 1458 C CA . SER A 1 175 ? -16.462 8.436 50.682 1.00 92.12 175 SER A CA 1
ATOM 1459 C C . SER A 1 175 ? -15.164 7.646 50.453 1.00 92.12 175 SER A C 1
ATOM 1461 O O . SER A 1 175 ? -14.387 7.983 49.557 1.00 92.12 175 SER A O 1
ATOM 1463 N N . ALA A 1 176 ? -14.942 6.559 51.197 1.00 92.94 176 ALA A N 1
ATOM 1464 C CA . ALA A 1 176 ? -13.771 5.699 51.026 1.00 92.94 176 ALA A CA 1
ATOM 1465 C C . ALA A 1 176 ? -13.773 4.980 49.662 1.00 92.94 176 ALA A C 1
ATOM 1467 O O . ALA A 1 176 ? -12.761 4.959 48.959 1.00 92.94 176 ALA A O 1
ATOM 1468 N N . LYS A 1 177 ? -14.935 4.467 49.235 1.00 92.00 177 LYS A N 1
ATOM 1469 C CA . LYS A 1 177 ? -15.102 3.786 47.939 1.00 92.00 177 LYS A CA 1
ATOM 1470 C C . LYS A 1 177 ? -14.955 4.753 46.764 1.00 92.00 177 LYS A C 1
ATOM 1472 O O . LYS A 1 177 ? -14.402 4.383 45.731 1.00 92.00 177 LYS A O 1
ATOM 1477 N N . LEU A 1 178 ? -15.399 6.002 46.921 1.00 92.56 178 LEU A N 1
ATOM 1478 C CA . LEU A 1 178 ? -15.183 7.059 45.929 1.00 92.56 178 LEU A CA 1
ATOM 1479 C C . LEU A 1 178 ? -13.688 7.348 45.729 1.00 92.56 178 LEU A C 1
ATOM 1481 O O . LEU A 1 178 ? -13.239 7.479 44.589 1.00 92.56 178 LEU A O 1
ATOM 1485 N N . GLN A 1 179 ? -12.895 7.381 46.806 1.00 94.12 179 GLN A N 1
ATOM 1486 C CA . GLN A 1 179 ? -11.442 7.568 46.708 1.00 94.12 179 GLN A CA 1
ATOM 1487 C C . GLN A 1 179 ? -10.743 6.394 46.010 1.00 94.12 179 GLN A C 1
ATOM 1489 O O . GLN A 1 179 ? -9.858 6.614 45.181 1.00 94.12 179 GLN A O 1
ATOM 1494 N N . GLU A 1 180 ? -11.134 5.153 46.304 1.00 93.94 180 GLU A N 1
ATOM 1495 C CA . GLU A 1 180 ? -10.610 3.970 45.607 1.00 93.94 180 GLU A CA 1
ATOM 1496 C C . GLU A 1 180 ? -10.967 3.985 44.118 1.00 93.94 180 GLU A C 1
ATOM 1498 O O . GLU A 1 180 ? -10.101 3.764 43.266 1.00 93.94 180 GLU A O 1
ATOM 1503 N N . LYS A 1 181 ? -12.218 4.328 43.782 1.00 91.94 181 LYS A N 1
ATOM 1504 C CA . LYS A 1 181 ? -12.666 4.441 42.391 1.00 91.94 181 LYS A CA 1
ATOM 1505 C C . LYS A 1 181 ? -11.898 5.527 41.638 1.00 91.94 181 LYS A C 1
ATOM 1507 O O . LYS A 1 181 ? -11.488 5.295 40.503 1.00 91.94 181 LYS A O 1
ATOM 1512 N N . ALA A 1 182 ? -11.641 6.673 42.270 1.00 93.88 182 ALA A N 1
ATOM 1513 C CA . ALA A 1 182 ? -10.837 7.745 41.688 1.00 93.88 182 ALA A CA 1
ATOM 1514 C C . ALA A 1 182 ? -9.390 7.302 41.413 1.00 93.88 182 ALA A C 1
ATOM 1516 O O . ALA A 1 182 ? -8.866 7.562 40.330 1.00 93.88 182 ALA A O 1
ATOM 1517 N N . LYS A 1 183 ? -8.755 6.580 42.350 1.00 96.00 183 LYS A N 1
ATOM 1518 C CA . LYS A 1 183 ? -7.405 6.019 42.154 1.00 96.00 183 LYS A CA 1
ATOM 1519 C C . LYS A 1 183 ? -7.372 5.007 41.007 1.00 96.00 183 LYS A C 1
ATOM 1521 O O . LYS A 1 183 ? -6.510 5.106 40.139 1.00 96.00 183 LYS A O 1
ATOM 1526 N N . SER A 1 184 ? -8.349 4.102 40.956 1.00 94.06 184 SER A N 1
ATOM 1527 C CA . SER A 1 184 ? -8.476 3.112 39.881 1.00 94.06 184 SER A CA 1
ATOM 1528 C C . SER A 1 184 ? -8.663 3.766 38.506 1.00 94.06 184 SER A C 1
ATOM 1530 O O . SER A 1 184 ? -7.990 3.389 37.547 1.00 94.06 184 SER A O 1
ATOM 1532 N N . LEU A 1 185 ? -9.520 4.790 38.404 1.00 94.00 185 LEU A N 1
ATOM 1533 C CA . LEU A 1 185 ? -9.695 5.554 37.165 1.00 94.00 185 LEU A CA 1
ATOM 1534 C C . LEU A 1 185 ? -8.414 6.296 36.772 1.00 94.00 185 LEU A C 1
ATOM 1536 O O . LEU A 1 185 ? -8.066 6.319 35.595 1.00 94.00 185 LEU A O 1
ATOM 1540 N N . HIS A 1 186 ? -7.684 6.856 37.739 1.00 96.25 186 HIS A N 1
ATOM 1541 C CA . HIS A 1 186 ? -6.409 7.528 37.482 1.00 96.25 186 HIS A CA 1
ATOM 1542 C C . HIS A 1 186 ? -5.358 6.580 36.903 1.00 96.25 186 HIS A C 1
ATOM 1544 O O . HIS A 1 186 ? -4.716 6.898 35.903 1.00 96.25 186 HIS A O 1
ATOM 1550 N N . GLU A 1 187 ? -5.198 5.397 37.495 1.00 96.75 187 GLU A N 1
ATOM 1551 C CA . GLU A 1 187 ? -4.299 4.360 36.976 1.00 96.75 187 GLU A CA 1
ATOM 1552 C C . GLU A 1 187 ? -4.727 3.895 35.582 1.00 96.75 187 GLU A C 1
ATOM 1554 O O . GLU A 1 187 ? -3.894 3.785 34.679 1.00 96.75 187 GLU A O 1
ATOM 1559 N N . HIS A 1 188 ? -6.032 3.701 35.369 1.00 94.44 188 HIS A N 1
ATOM 1560 C CA . HIS A 1 188 ? -6.568 3.336 34.063 1.00 94.44 188 HIS A CA 1
ATOM 1561 C C . HIS A 1 188 ? -6.265 4.399 32.996 1.00 94.44 188 HIS A C 1
ATOM 1563 O O . HIS A 1 188 ? -5.797 4.062 31.908 1.00 94.44 188 HIS A O 1
ATOM 1569 N N . ILE A 1 189 ? -6.451 5.684 33.314 1.00 95.56 189 ILE A N 1
ATOM 1570 C CA . ILE A 1 189 ? -6.126 6.800 32.415 1.00 95.56 189 ILE A CA 1
ATOM 1571 C C . ILE A 1 189 ? -4.627 6.828 32.103 1.00 95.56 189 ILE A C 1
ATOM 1573 O O . ILE A 1 189 ? -4.265 6.957 30.934 1.00 95.56 189 ILE A O 1
ATOM 1577 N N . ARG A 1 190 ? -3.742 6.656 33.097 1.00 97.31 190 ARG A N 1
ATOM 1578 C CA . ARG A 1 190 ? -2.289 6.591 32.842 1.00 97.31 190 ARG A CA 1
ATOM 1579 C C . ARG A 1 190 ? -1.930 5.474 31.866 1.00 97.31 190 ARG A C 1
ATOM 1581 O O . ARG A 1 190 ? -1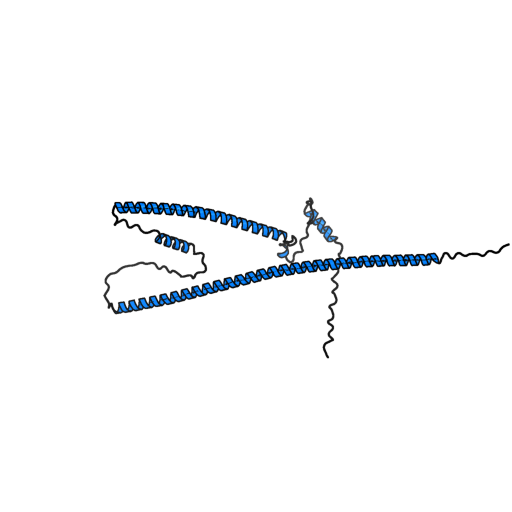.152 5.702 30.943 1.00 97.31 190 ARG A O 1
ATOM 1588 N N . ASN A 1 191 ? -2.524 4.295 32.038 1.00 96.69 191 ASN A N 1
ATOM 1589 C CA . ASN A 1 191 ? -2.294 3.164 31.143 1.00 96.69 191 ASN A CA 1
ATOM 1590 C C . ASN A 1 191 ? -2.779 3.464 29.717 1.00 96.69 191 ASN A C 1
ATOM 1592 O O . ASN A 1 191 ? -2.057 3.188 28.760 1.00 96.69 191 ASN A O 1
ATOM 1596 N N . LEU A 1 192 ? -3.958 4.077 29.562 1.00 96.00 192 LEU A N 1
ATOM 1597 C CA . LEU A 1 192 ? -4.475 4.489 28.252 1.00 96.00 192 LEU A CA 1
ATOM 1598 C C . LEU A 1 192 ? -3.576 5.529 27.571 1.00 96.00 192 LEU A C 1
ATOM 1600 O O . LEU A 1 192 ? -3.350 5.435 26.367 1.00 96.00 192 LEU A O 1
ATOM 1604 N N . VAL A 1 193 ? -3.035 6.49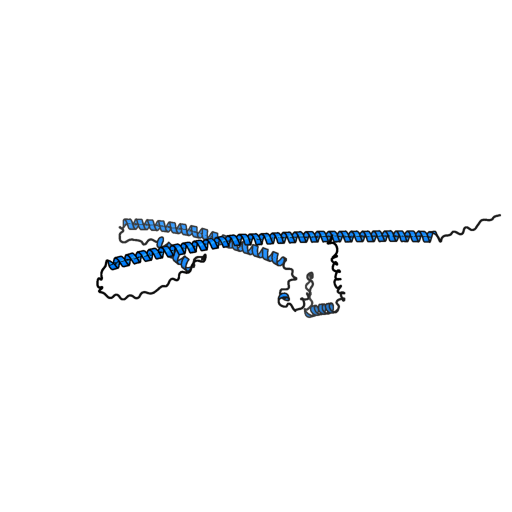1 28.324 1.00 95.50 193 VAL A N 1
ATOM 1605 C CA . VAL A 1 193 ? -2.092 7.493 27.798 1.00 95.50 193 VAL A CA 1
ATOM 1606 C C . VAL A 1 193 ? -0.792 6.833 27.328 1.00 95.50 193 VAL A C 1
ATOM 1608 O O . VAL A 1 193 ? -0.310 7.152 26.243 1.00 95.50 193 VAL A O 1
ATOM 1611 N N . SER A 1 194 ? -0.256 5.870 28.085 1.00 94.69 194 SER A N 1
ATOM 1612 C CA . SER A 1 194 ? 0.920 5.098 27.657 1.00 94.69 194 SER A CA 1
ATOM 1613 C C . SER A 1 194 ? 0.649 4.328 26.362 1.00 94.69 194 SER A C 1
ATOM 1615 O O . SER A 1 194 ? 1.420 4.417 25.412 1.00 94.69 194 SER A O 1
ATOM 1617 N N . GLN A 1 195 ? -0.486 3.627 26.283 1.00 95.69 195 GLN A N 1
ATOM 1618 C CA 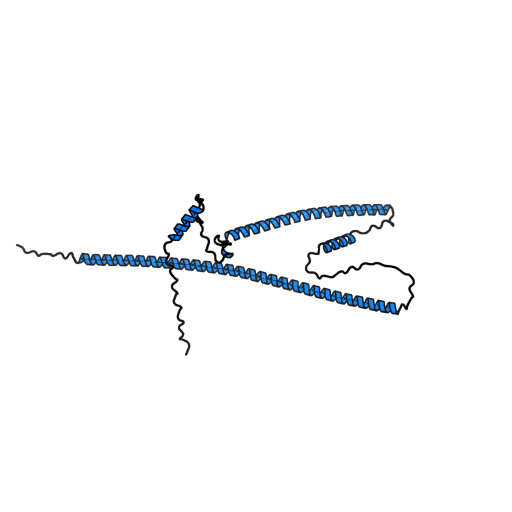. GLN A 1 195 ? -0.875 2.886 25.079 1.00 95.69 195 GLN A CA 1
ATOM 1619 C C . GLN A 1 195 ? -1.092 3.813 23.877 1.00 95.69 195 GLN A C 1
ATOM 1621 O O . GLN A 1 195 ? -0.726 3.471 22.754 1.00 95.69 195 GLN A O 1
ATOM 1626 N N . GLN A 1 196 ? -1.673 4.997 24.094 1.00 96.75 196 GLN A N 1
ATOM 1627 C CA . GLN A 1 196 ? -1.821 6.006 23.049 1.00 96.75 196 GLN A CA 1
ATOM 1628 C C . GLN A 1 196 ? -0.456 6.445 22.513 1.00 96.75 196 GLN A C 1
ATOM 1630 O O . GLN A 1 196 ? -0.307 6.559 21.297 1.00 96.75 196 GLN A O 1
ATOM 1635 N N . TYR A 1 197 ? 0.523 6.671 23.390 1.00 97.19 197 TYR A N 1
ATOM 1636 C CA . TYR A 1 197 ? 1.876 7.042 22.986 1.00 97.19 197 TYR A CA 1
ATOM 1637 C C . TYR A 1 197 ? 2.515 5.958 22.107 1.00 97.19 197 TYR A C 1
ATOM 1639 O O . TYR A 1 197 ? 2.964 6.262 21.002 1.00 97.19 197 TYR A O 1
ATOM 1647 N N . ASP A 1 198 ? 2.468 4.691 22.523 1.00 95.31 198 ASP A N 1
ATOM 1648 C CA . ASP A 1 198 ? 3.028 3.575 21.745 1.00 95.31 198 ASP A CA 1
ATOM 1649 C C . ASP A 1 198 ? 2.350 3.433 20.369 1.00 95.31 198 ASP A C 1
ATOM 1651 O O . ASP A 1 198 ? 3.006 3.246 19.335 1.00 95.31 198 ASP A O 1
ATOM 1655 N N . LEU A 1 199 ? 1.023 3.594 20.319 1.00 96.62 199 LEU A N 1
ATOM 1656 C CA . LEU A 1 199 ? 0.265 3.594 19.065 1.00 96.62 199 LEU A CA 1
ATOM 1657 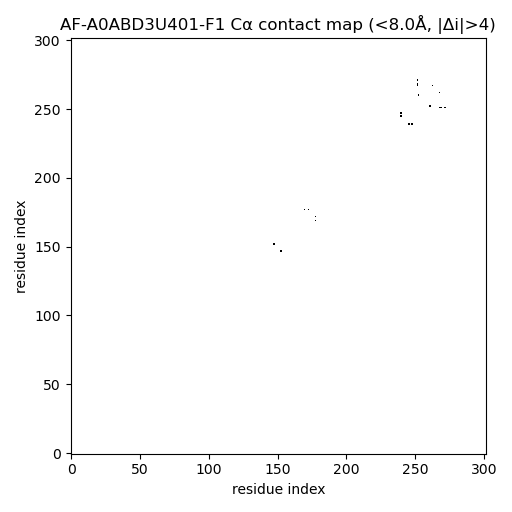C C . LEU A 1 199 ? 0.621 4.787 18.167 1.00 96.62 199 LEU A C 1
ATOM 1659 O O . LEU A 1 199 ? 0.696 4.640 16.950 1.00 96.62 199 LEU A O 1
ATOM 1663 N N . GLN A 1 200 ? 0.876 5.963 18.737 1.00 95.88 200 GLN A N 1
ATOM 1664 C CA . GLN A 1 200 ? 1.325 7.126 17.972 1.00 95.88 200 GLN A CA 1
ATOM 1665 C C . GLN A 1 200 ? 2.730 6.920 17.398 1.00 95.88 200 GLN A C 1
ATOM 1667 O O . GLN A 1 200 ? 2.952 7.252 16.234 1.00 95.88 200 GLN A O 1
ATOM 1672 N N . GLN A 1 201 ? 3.657 6.339 18.165 1.00 95.62 201 GLN A N 1
ATOM 1673 C CA . GLN A 1 201 ? 5.010 6.035 17.685 1.00 95.62 201 GLN A CA 1
ATOM 1674 C C . GLN A 1 201 ? 4.982 5.021 16.536 1.00 95.62 201 GLN A C 1
ATOM 1676 O O . GLN A 1 201 ? 5.601 5.231 15.490 1.00 95.62 201 GLN A O 1
ATOM 1681 N N . THR A 1 202 ? 4.215 3.939 16.692 1.00 95.44 202 THR A N 1
ATOM 1682 C CA . THR A 1 202 ? 4.050 2.936 15.627 1.00 95.44 202 THR A CA 1
ATOM 1683 C C . THR A 1 202 ? 3.378 3.527 14.392 1.00 95.44 202 THR A C 1
ATOM 1685 O O . THR A 1 202 ? 3.845 3.291 13.280 1.00 95.44 202 THR A O 1
ATOM 1688 N N . PHE A 1 203 ? 2.345 4.355 14.563 1.00 95.81 203 PHE A N 1
ATOM 1689 C CA . PHE A 1 203 ? 1.692 5.050 13.457 1.00 95.81 203 PHE A CA 1
ATOM 1690 C C . PHE A 1 203 ? 2.654 5.964 12.691 1.00 95.81 203 PHE A C 1
ATOM 1692 O O . PHE A 1 203 ? 2.700 5.897 11.464 1.00 95.81 203 PHE A O 1
ATOM 1699 N N . GLN A 1 204 ? 3.461 6.769 13.391 1.00 95.56 204 GLN A N 1
ATOM 1700 C CA . GLN A 1 204 ? 4.468 7.626 12.757 1.00 95.56 204 GLN A CA 1
ATOM 1701 C C . GLN A 1 204 ? 5.467 6.797 11.948 1.00 95.56 204 GLN A C 1
ATOM 1703 O O . GLN A 1 204 ? 5.703 7.097 10.780 1.00 95.56 204 GLN A O 1
ATOM 1708 N N . ARG A 1 205 ? 5.996 5.710 12.523 1.00 94.62 205 ARG A N 1
ATOM 1709 C CA . ARG A 1 205 ? 6.908 4.803 11.813 1.00 94.62 205 ARG A CA 1
ATOM 1710 C C . ARG A 1 205 ? 6.277 4.228 10.542 1.00 94.62 205 ARG A C 1
ATOM 1712 O O . ARG A 1 205 ? 6.890 4.283 9.484 1.00 94.62 205 ARG A O 1
ATOM 1719 N N . LEU A 1 206 ? 5.039 3.745 10.627 1.00 96.25 206 LEU A N 1
ATOM 1720 C CA . LEU A 1 206 ? 4.314 3.216 9.468 1.00 96.25 206 LEU A CA 1
ATOM 1721 C C . LEU A 1 206 ? 4.081 4.284 8.391 1.00 96.25 206 LEU A C 1
ATOM 1723 O O . LEU A 1 206 ? 4.129 3.973 7.201 1.00 96.25 206 LEU A O 1
ATOM 1727 N N . GLN A 1 207 ? 3.842 5.541 8.781 1.00 95.75 207 GLN A N 1
ATOM 1728 C CA . GLN A 1 207 ? 3.740 6.646 7.828 1.00 95.75 207 GLN A CA 1
ATOM 1729 C C . GLN A 1 207 ? 5.061 6.889 7.095 1.00 95.75 207 GLN A C 1
ATOM 1731 O O . GLN A 1 207 ? 5.036 7.057 5.875 1.00 95.75 207 GLN A O 1
ATOM 1736 N N . TYR A 1 208 ? 6.195 6.867 7.801 1.00 95.31 208 TYR A N 1
ATOM 1737 C CA . TYR A 1 208 ? 7.513 6.966 7.168 1.00 95.31 208 TYR A CA 1
ATOM 1738 C C . TYR A 1 208 ? 7.743 5.822 6.175 1.00 95.31 208 TYR A C 1
ATOM 1740 O O . TYR A 1 208 ? 8.041 6.093 5.011 1.00 95.31 208 TYR A O 1
ATOM 1748 N N . ASP A 1 209 ? 7.499 4.574 6.585 1.00 95.00 209 ASP A N 1
ATOM 1749 C CA . ASP A 1 209 ? 7.659 3.396 5.722 1.00 95.00 209 ASP A CA 1
ATOM 1750 C C . ASP A 1 209 ? 6.761 3.491 4.470 1.00 95.00 209 ASP A C 1
ATOM 1752 O O . ASP A 1 209 ? 7.183 3.191 3.350 1.00 95.00 209 ASP A O 1
ATOM 1756 N N . MET A 1 210 ? 5.516 3.957 4.624 1.00 95.19 210 MET A N 1
ATOM 1757 C CA . MET A 1 210 ? 4.591 4.160 3.505 1.00 95.19 210 MET A CA 1
ATOM 1758 C C . MET A 1 210 ? 5.100 5.226 2.524 1.00 95.19 210 MET A C 1
ATOM 1760 O O . MET A 1 210 ? 5.009 5.034 1.308 1.00 95.19 210 MET A O 1
ATOM 1764 N N . ILE A 1 211 ? 5.628 6.342 3.035 1.00 94.19 211 ILE A N 1
ATOM 1765 C CA . ILE A 1 211 ? 6.189 7.422 2.212 1.00 94.19 211 ILE A CA 1
ATOM 1766 C C . ILE A 1 211 ? 7.426 6.923 1.457 1.00 94.19 211 ILE A C 1
ATOM 1768 O O . ILE A 1 211 ? 7.514 7.136 0.246 1.00 94.19 211 ILE A O 1
ATOM 1772 N N . GLU A 1 212 ? 8.330 6.203 2.125 1.00 93.88 212 GLU A N 1
ATOM 1773 C CA . GLU A 1 212 ? 9.531 5.632 1.505 1.00 93.88 212 GLU A CA 1
ATOM 1774 C C . GLU A 1 212 ? 9.167 4.627 0.402 1.00 93.88 212 GLU A C 1
ATOM 1776 O O . GLU A 1 212 ? 9.670 4.710 -0.722 1.00 93.88 212 GLU A O 1
ATOM 1781 N N . MET A 1 213 ? 8.232 3.710 0.674 1.00 93.88 213 MET A N 1
ATOM 1782 C CA . MET A 1 213 ? 7.747 2.755 -0.326 1.00 93.88 213 MET A CA 1
ATOM 1783 C C . MET A 1 213 ? 7.101 3.459 -1.524 1.00 93.88 213 MET A C 1
ATOM 1785 O O . MET A 1 213 ? 7.348 3.079 -2.674 1.00 93.88 213 MET A O 1
ATOM 1789 N N . ALA A 1 214 ? 6.301 4.499 -1.281 1.00 93.81 214 ALA A N 1
ATOM 1790 C CA . ALA A 1 214 ? 5.689 5.290 -2.341 1.00 93.81 214 ALA A CA 1
ATOM 1791 C C . ALA A 1 214 ? 6.744 6.029 -3.179 1.00 93.81 214 ALA A C 1
ATOM 1793 O O . ALA A 1 214 ? 6.620 6.098 -4.406 1.00 93.81 214 ALA A O 1
ATOM 1794 N N . GLU A 1 215 ? 7.799 6.553 -2.556 1.00 92.94 215 GLU A N 1
ATOM 1795 C CA . GLU A 1 215 ? 8.908 7.187 -3.265 1.00 92.94 215 GLU A CA 1
ATOM 1796 C C . GLU A 1 215 ? 9.696 6.172 -4.099 1.00 92.94 215 GLU A C 1
ATOM 1798 O O . GLU A 1 215 ? 9.911 6.392 -5.296 1.00 92.94 215 GLU A O 1
ATOM 1803 N N . ARG A 1 216 ? 10.042 5.017 -3.524 1.00 92.88 216 ARG A N 1
ATOM 1804 C CA . ARG A 1 216 ? 10.720 3.926 -4.233 1.00 92.88 216 ARG A CA 1
ATOM 1805 C C . ARG A 1 216 ? 9.899 3.448 -5.430 1.00 92.88 216 ARG A C 1
ATOM 1807 O O . ARG A 1 216 ? 10.443 3.253 -6.518 1.00 92.88 216 ARG A O 1
ATOM 1814 N N . ALA A 1 217 ? 8.579 3.334 -5.277 1.00 90.81 217 ALA A N 1
ATOM 1815 C CA . ALA A 1 217 ? 7.671 3.014 -6.375 1.00 90.81 217 ALA A CA 1
ATOM 1816 C C . ALA A 1 217 ? 7.693 4.092 -7.476 1.00 90.81 217 ALA A C 1
ATOM 1818 O O . ALA A 1 217 ? 7.766 3.759 -8.662 1.00 90.81 217 ALA A O 1
ATOM 1819 N N . ARG A 1 218 ? 7.704 5.384 -7.113 1.00 89.50 218 ARG A N 1
ATOM 1820 C CA . ARG A 1 218 ? 7.843 6.491 -8.080 1.00 89.50 218 ARG A CA 1
ATOM 1821 C C . ARG A 1 218 ? 9.188 6.451 -8.804 1.00 89.50 218 ARG A C 1
ATOM 1823 O O . ARG A 1 218 ? 9.220 6.684 -10.011 1.00 89.50 218 ARG A O 1
ATOM 1830 N N . GLN A 1 219 ? 10.283 6.145 -8.112 1.00 86.75 219 GLN A N 1
ATOM 1831 C CA . GLN A 1 219 ? 11.611 6.012 -8.719 1.00 86.75 219 GLN A CA 1
ATOM 1832 C C . GLN A 1 219 ? 11.662 4.832 -9.701 1.00 86.75 219 GLN A C 1
ATOM 1834 O O . GLN A 1 219 ? 12.116 4.998 -10.833 1.00 86.75 219 GLN A O 1
ATOM 1839 N N . MET A 1 220 ? 11.102 3.676 -9.331 1.00 83.44 220 MET A N 1
ATOM 1840 C CA . MET A 1 220 ? 10.983 2.517 -10.226 1.00 83.44 220 MET A CA 1
ATOM 1841 C C . MET A 1 220 ? 10.122 2.827 -11.457 1.00 83.44 220 MET A C 1
ATOM 1843 O O . MET A 1 220 ? 10.476 2.448 -12.574 1.00 83.44 220 MET A O 1
ATOM 1847 N N . ALA A 1 221 ? 9.021 3.563 -11.285 1.00 84.00 221 ALA A N 1
ATOM 1848 C CA . ALA A 1 221 ? 8.179 4.002 -12.395 1.00 84.00 221 ALA A CA 1
ATOM 1849 C C . ALA A 1 221 ? 8.907 4.991 -13.323 1.00 84.00 221 ALA A C 1
ATOM 1851 O O . ALA A 1 221 ? 8.798 4.870 -14.543 1.00 84.00 221 ALA A O 1
ATOM 1852 N N . LYS A 1 222 ? 9.687 5.933 -12.771 1.00 81.12 222 LYS A N 1
ATOM 1853 C CA . LYS A 1 222 ? 10.541 6.847 -13.551 1.00 81.12 222 LYS A CA 1
ATOM 1854 C C . LYS A 1 222 ? 11.619 6.089 -14.323 1.00 81.12 222 LYS A C 1
ATOM 1856 O O . LYS A 1 222 ? 11.762 6.329 -15.514 1.00 81.12 222 LYS A O 1
ATOM 1861 N N . SER A 1 223 ? 12.314 5.148 -13.683 1.00 75.06 223 SER A N 1
ATOM 1862 C CA . SER A 1 223 ? 13.322 4.294 -14.326 1.00 75.06 223 SER A CA 1
ATOM 1863 C C . SER A 1 223 ? 12.713 3.480 -15.473 1.00 75.06 223 SER A C 1
ATOM 1865 O O . SER A 1 223 ? 13.202 3.528 -16.600 1.00 75.06 223 SER A O 1
ATOM 1867 N N . ARG A 1 224 ? 11.556 2.842 -15.245 1.00 69.69 224 ARG A N 1
ATOM 1868 C CA . ARG A 1 224 ? 10.814 2.122 -16.292 1.00 69.69 224 ARG A CA 1
ATOM 1869 C C . ARG A 1 224 ? 10.379 3.044 -17.434 1.00 69.69 224 ARG A C 1
ATOM 1871 O O . ARG A 1 224 ? 10.449 2.642 -18.590 1.00 69.69 224 ARG A O 1
ATOM 1878 N N . ARG A 1 225 ? 9.942 4.272 -17.132 1.00 66.62 225 ARG A N 1
ATOM 1879 C CA . ARG A 1 225 ? 9.539 5.261 -18.142 1.00 66.62 225 ARG A CA 1
ATOM 1880 C C . ARG A 1 225 ? 10.726 5.801 -18.933 1.00 66.62 225 ARG A C 1
ATOM 1882 O O . ARG A 1 225 ? 10.568 5.978 -20.129 1.00 66.62 225 ARG A O 1
ATOM 1889 N N . ALA A 1 226 ? 11.880 6.017 -18.303 1.00 61.84 226 ALA A N 1
ATOM 1890 C CA . ALA A 1 226 ? 13.116 6.428 -18.969 1.00 61.84 226 ALA A CA 1
ATOM 1891 C C . ALA A 1 226 ? 13.641 5.326 -19.905 1.00 61.84 226 ALA A C 1
ATOM 1893 O O . ALA A 1 226 ? 14.014 5.600 -21.043 1.00 61.84 226 ALA A O 1
ATOM 1894 N N . LEU A 1 227 ? 13.579 4.065 -19.462 1.00 58.25 227 LEU A N 1
ATOM 1895 C CA . LEU A 1 227 ? 13.913 2.906 -20.290 1.00 58.25 227 LEU A CA 1
ATOM 1896 C C . LEU A 1 227 ? 12.929 2.740 -21.462 1.00 58.25 227 LEU A C 1
ATOM 1898 O O . LEU A 1 227 ? 13.336 2.437 -22.578 1.00 58.25 227 LEU A O 1
ATOM 1902 N N . ALA A 1 228 ? 11.636 2.988 -21.225 1.00 58.50 228 ALA A N 1
ATOM 1903 C CA . ALA A 1 228 ? 10.610 2.948 -22.263 1.00 58.50 228 ALA A CA 1
ATOM 1904 C C . ALA A 1 228 ? 10.708 4.132 -23.240 1.00 58.50 228 ALA A C 1
ATOM 1906 O O . ALA A 1 228 ? 10.505 3.936 -24.430 1.00 58.50 228 ALA A O 1
ATOM 1907 N N . SER A 1 229 ? 11.051 5.343 -22.781 1.00 54.44 229 SER A N 1
ATOM 1908 C CA . SER A 1 229 ? 11.267 6.506 -23.654 1.00 54.44 229 SER A CA 1
ATOM 1909 C C . SER A 1 229 ? 12.546 6.393 -24.475 1.00 54.44 229 SER A C 1
ATOM 1911 O O . SER A 1 229 ? 12.575 6.902 -25.585 1.00 54.44 229 SER A O 1
ATOM 1913 N N . ALA A 1 230 ? 13.567 5.686 -23.981 1.00 53.44 230 ALA A N 1
ATOM 1914 C CA . ALA A 1 230 ? 14.734 5.319 -24.783 1.00 53.44 230 ALA A CA 1
ATOM 1915 C C . ALA A 1 230 ? 14.396 4.294 -25.890 1.00 53.44 230 ALA A C 1
ATOM 1917 O O . ALA A 1 230 ? 15.138 4.177 -26.859 1.00 53.44 230 ALA A O 1
ATOM 1918 N N . GLN A 1 231 ? 13.275 3.570 -25.761 1.00 51.69 231 GLN A N 1
ATOM 1919 C CA . GLN A 1 231 ? 12.748 2.642 -26.771 1.00 51.69 231 GLN A CA 1
ATOM 1920 C C . GLN A 1 231 ? 11.659 3.239 -27.674 1.00 51.69 231 GLN A C 1
ATOM 1922 O O . GLN A 1 231 ? 11.245 2.572 -28.623 1.00 51.69 231 GLN A O 1
ATOM 1927 N N . VAL A 1 232 ? 11.187 4.465 -27.415 1.00 51.81 232 VAL A N 1
ATOM 1928 C CA . VAL A 1 232 ? 10.356 5.183 -28.387 1.00 51.81 232 VAL A CA 1
ATOM 1929 C C . VAL A 1 232 ? 11.313 5.718 -29.436 1.00 51.81 232 VAL A C 1
ATOM 1931 O O . VAL A 1 232 ? 12.011 6.702 -29.207 1.00 51.81 232 VAL A O 1
ATOM 1934 N N . ASP A 1 233 ? 11.381 5.016 -30.563 1.00 52.91 233 ASP A N 1
ATOM 1935 C CA . ASP A 1 233 ? 12.092 5.488 -31.737 1.00 52.91 233 ASP A CA 1
ATOM 1936 C C . ASP A 1 233 ? 11.640 6.925 -32.032 1.00 52.91 233 ASP A C 1
ATOM 1938 O O . ASP A 1 233 ? 10.451 7.216 -32.170 1.00 52.91 233 ASP A O 1
ATOM 1942 N N . GLU A 1 234 ? 12.599 7.843 -32.102 1.00 56.03 234 GLU A N 1
ATOM 1943 C CA . GLU A 1 234 ? 12.392 9.275 -32.350 1.00 56.03 234 GLU A CA 1
ATOM 1944 C C . GLU A 1 234 ? 11.803 9.556 -33.750 1.00 56.03 234 GLU A C 1
ATOM 1946 O O . GLU A 1 234 ? 11.733 10.698 -34.201 1.00 56.03 234 GLU A O 1
ATOM 1951 N N . SER A 1 235 ? 11.443 8.500 -34.478 1.00 55.69 235 SER A N 1
ATOM 1952 C CA . SER A 1 235 ? 10.642 8.473 -35.698 1.00 55.69 235 SER A CA 1
ATOM 1953 C C . SER A 1 235 ? 9.126 8.528 -35.444 1.00 55.69 235 SER A C 1
ATOM 1955 O O . SER A 1 235 ? 8.381 8.835 -36.374 1.00 55.69 235 SER A O 1
ATOM 1957 N N . PHE A 1 236 ? 8.653 8.273 -34.215 1.00 56.88 236 PHE A N 1
ATOM 1958 C CA . PHE A 1 236 ? 7.222 8.253 -33.895 1.00 56.88 236 PHE A CA 1
ATOM 1959 C C . PHE A 1 236 ? 6.657 9.673 -33.721 1.00 56.88 236 PHE A C 1
ATOM 1961 O O . PHE A 1 236 ? 6.594 10.236 -32.622 1.00 56.88 236 PHE A O 1
ATOM 1968 N N . ASP A 1 237 ? 6.256 10.279 -34.836 1.00 64.38 237 ASP A N 1
ATOM 1969 C CA . ASP A 1 237 ? 5.671 11.614 -34.875 1.00 64.38 237 ASP A CA 1
ATOM 1970 C C . ASP A 1 237 ? 4.183 11.582 -34.493 1.00 64.38 237 ASP A C 1
ATOM 1972 O O . ASP A 1 237 ? 3.305 11.395 -35.330 1.00 64.38 237 ASP A O 1
ATOM 1976 N N . ARG A 1 238 ? 3.882 11.837 -33.213 1.00 62.47 238 ARG A N 1
ATOM 1977 C CA . ARG A 1 238 ? 2.506 11.897 -32.668 1.00 62.47 238 ARG A CA 1
ATOM 1978 C C . ARG A 1 238 ? 1.564 12.853 -33.411 1.00 62.47 238 ARG A C 1
ATOM 1980 O O . ARG A 1 238 ? 0.353 12.801 -33.198 1.00 62.47 238 ARG A O 1
ATOM 1987 N N . LEU A 1 239 ? 2.103 13.791 -34.193 1.00 58.62 239 LEU A N 1
ATOM 1988 C CA . LEU A 1 239 ? 1.311 14.711 -35.002 1.00 58.62 239 LEU A CA 1
ATOM 1989 C C . LEU A 1 239 ? 0.918 14.088 -36.352 1.00 58.62 239 LEU A C 1
ATOM 1991 O O . LEU A 1 239 ? -0.162 14.397 -36.843 1.00 58.62 239 LEU A O 1
ATOM 1995 N N . ALA A 1 240 ? 1.740 13.195 -36.912 1.00 64.19 240 ALA A N 1
ATOM 1996 C CA . ALA A 1 240 ? 1.435 12.474 -38.149 1.00 64.19 240 ALA A CA 1
ATOM 1997 C C . ALA A 1 240 ? 0.243 11.514 -37.970 1.00 64.19 240 ALA A C 1
ATOM 1999 O O . ALA A 1 240 ? -0.616 11.450 -38.842 1.00 64.19 240 ALA A O 1
ATOM 2000 N N . ASP A 1 241 ? 0.102 10.884 -36.796 1.00 65.62 241 ASP A N 1
ATOM 2001 C CA . ASP A 1 241 ? -1.068 10.046 -36.469 1.00 65.62 241 ASP A CA 1
ATOM 2002 C C . ASP A 1 241 ? -2.387 10.835 -36.432 1.00 65.62 241 ASP A C 1
ATOM 2004 O O . ASP A 1 241 ? -3.453 10.297 -36.722 1.00 65.62 241 ASP A O 1
ATOM 2008 N N . LYS A 1 242 ? -2.333 12.124 -36.070 1.00 73.62 242 LYS A N 1
ATOM 2009 C CA . LYS A 1 242 ? -3.518 12.999 -36.046 1.00 73.62 242 LYS A CA 1
ATOM 2010 C C . LYS A 1 242 ? -3.891 13.520 -37.432 1.00 73.62 242 LYS A C 1
ATOM 2012 O O 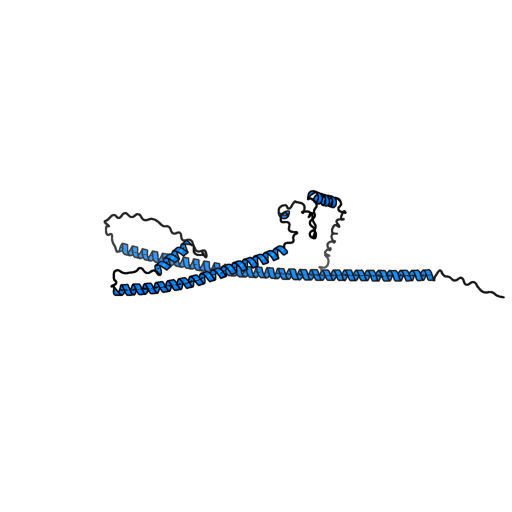. LYS A 1 242 ? -5.044 13.876 -37.648 1.00 73.62 242 LYS A O 1
ATOM 2017 N N . TYR A 1 243 ? -2.928 13.576 -38.350 1.00 70.69 243 TYR A N 1
ATOM 2018 C CA . TYR A 1 243 ? -3.091 14.107 -39.700 1.00 70.69 243 TYR A CA 1
ATOM 2019 C C . TYR A 1 243 ? -2.587 13.084 -40.720 1.00 70.69 243 TYR A C 1
ATOM 2021 O O . TYR A 1 243 ? -1.571 13.289 -41.380 1.00 70.69 243 TYR A O 1
ATOM 2029 N N . THR A 1 244 ? -3.330 11.985 -40.863 1.00 69.25 244 THR A N 1
ATOM 2030 C CA . THR A 1 244 ? -2.972 10.820 -41.694 1.00 69.25 244 THR A CA 1
ATOM 2031 C C . THR A 1 244 ? -2.836 11.117 -43.196 1.00 69.25 244 THR A C 1
ATOM 2033 O O . THR A 1 244 ? -2.304 10.291 -43.930 1.00 69.25 244 THR A O 1
ATOM 2036 N N . GLY A 1 245 ? -3.294 12.286 -43.662 1.00 72.62 245 GLY A N 1
ATOM 2037 C CA . GLY A 1 245 ? -3.162 12.752 -45.050 1.00 72.62 245 GLY A CA 1
ATOM 2038 C C . GLY A 1 245 ? -2.074 13.808 -45.282 1.00 72.62 245 GLY A C 1
ATOM 2039 O O . GLY A 1 245 ? -1.901 14.255 -46.414 1.00 72.62 245 GLY A O 1
ATOM 2040 N N . ALA A 1 246 ? -1.361 14.245 -44.239 1.00 73.31 246 ALA A N 1
ATOM 2041 C CA . ALA A 1 246 ? -0.289 15.225 -44.382 1.00 73.31 246 ALA A CA 1
ATOM 2042 C C . ALA A 1 246 ? 1.022 14.541 -44.820 1.00 73.31 246 ALA A C 1
ATOM 2044 O O . ALA A 1 246 ? 1.350 13.466 -44.311 1.00 73.31 246 ALA A O 1
ATOM 2045 N N . PRO A 1 247 ? 1.802 15.144 -45.739 1.00 72.31 247 PRO A N 1
ATOM 2046 C CA . PRO A 1 247 ? 3.096 14.601 -46.135 1.00 72.31 247 PRO A CA 1
ATOM 2047 C C . PRO A 1 247 ? 4.045 14.499 -44.925 1.00 72.31 247 PRO A C 1
ATOM 2049 O O . PRO A 1 247 ? 3.970 15.323 -44.007 1.00 72.31 247 PRO A O 1
ATOM 2052 N N . PRO A 1 248 ? 4.948 13.499 -44.902 1.00 72.19 248 PRO A N 1
ATOM 2053 C CA . PRO A 1 248 ? 5.838 13.269 -43.769 1.00 72.19 248 PRO A CA 1
ATOM 2054 C C . PRO A 1 248 ? 6.722 14.492 -43.504 1.00 72.19 248 PRO A C 1
ATOM 2056 O O . PRO A 1 248 ? 7.197 15.145 -44.437 1.00 72.19 248 PRO A O 1
ATOM 2059 N N . LYS A 1 249 ? 6.974 14.798 -42.225 1.00 72.75 249 LYS A N 1
ATOM 2060 C CA . LYS A 1 249 ? 7.806 15.949 -41.854 1.00 72.75 249 LYS A CA 1
ATOM 2061 C C . LYS A 1 249 ? 9.225 15.784 -42.385 1.00 72.75 249 LYS A C 1
ATOM 2063 O O . LYS A 1 249 ? 9.924 14.824 -42.060 1.00 72.75 249 LYS A O 1
ATOM 2068 N N . ILE A 1 250 ? 9.671 16.782 -43.138 1.00 71.00 250 ILE A N 1
ATOM 2069 C CA . ILE A 1 250 ? 11.055 16.888 -43.585 1.00 71.00 250 ILE A CA 1
ATOM 2070 C C . ILE A 1 250 ? 11.873 17.451 -42.420 1.00 71.00 250 ILE A C 1
ATOM 2072 O O . ILE A 1 250 ? 11.594 18.538 -41.913 1.00 71.00 250 ILE A O 1
ATOM 2076 N N . ARG A 1 251 ? 12.880 16.702 -41.965 1.00 71.44 251 ARG A N 1
ATOM 2077 C CA . ARG A 1 251 ? 13.827 17.195 -40.958 1.00 71.44 251 ARG A CA 1
ATOM 2078 C C . ARG A 1 251 ? 14.763 18.209 -41.620 1.00 71.44 251 ARG A C 1
ATOM 2080 O O . ARG A 1 251 ? 15.469 17.860 -42.558 1.00 71.44 251 ARG A O 1
ATOM 2087 N N . LEU A 1 252 ? 14.766 19.444 -41.117 1.00 70.94 252 LEU A N 1
ATOM 2088 C CA . LEU A 1 252 ? 15.611 20.546 -41.610 1.00 70.94 252 LEU A CA 1
ATOM 2089 C C . LEU A 1 252 ? 17.041 20.526 -41.033 1.00 70.94 252 LEU A C 1
ATOM 2091 O O . LEU A 1 252 ? 17.848 21.397 -41.339 1.00 70.94 252 LEU A O 1
ATOM 2095 N N . CYS A 1 253 ? 17.360 19.565 -40.173 1.00 70.56 253 CYS A N 1
ATOM 2096 C CA . CYS A 1 253 ? 18.700 19.338 -39.641 1.00 70.56 253 CYS A CA 1
ATOM 2097 C C . CYS A 1 253 ? 18.959 17.834 -39.526 1.00 70.56 253 CYS A C 1
ATOM 2099 O O . CYS A 1 253 ? 18.026 17.031 -39.393 1.00 70.56 253 CYS A O 1
ATOM 2101 N N . SER A 1 254 ? 20.229 17.441 -39.600 1.00 73.75 254 SER A N 1
ATOM 2102 C CA . SER A 1 254 ? 20.606 16.034 -39.464 1.00 73.75 254 SER A CA 1
ATOM 2103 C C . SER A 1 254 ? 20.526 15.585 -38.000 1.00 73.75 254 SER A C 1
ATOM 2105 O O . SER A 1 254 ? 20.911 16.318 -37.092 1.00 73.75 254 SER A O 1
ATOM 2107 N N . LYS A 1 255 ? 20.091 14.337 -37.748 1.00 65.75 255 LYS A N 1
ATOM 2108 C CA . LYS A 1 255 ? 20.064 13.736 -36.391 1.00 65.75 255 LYS A CA 1
ATOM 2109 C C . LYS A 1 255 ? 21.471 13.610 -35.776 1.00 65.75 255 LYS A C 1
ATOM 2111 O O . LYS A 1 255 ? 21.603 13.440 -34.570 1.00 65.75 255 LYS A O 1
ATOM 2116 N N . TYR A 1 256 ? 22.514 13.691 -36.603 1.00 67.50 256 TYR A N 1
ATOM 2117 C CA . TYR A 1 256 ? 23.919 13.577 -36.197 1.00 67.50 256 TYR A CA 1
ATOM 2118 C C . TYR A 1 256 ? 24.650 14.926 -36.180 1.00 67.50 256 TYR A C 1
ATOM 2120 O O . TYR A 1 256 ? 25.865 14.966 -35.986 1.00 67.50 256 TYR A O 1
ATOM 2128 N N . GLU A 1 257 ? 23.933 16.026 -36.415 1.00 73.44 257 GLU A N 1
ATOM 2129 C CA . GLU A 1 257 ? 24.507 17.364 -36.481 1.00 73.44 257 GLU A CA 1
ATOM 2130 C C . GLU A 1 257 ? 24.878 17.848 -35.076 1.00 73.44 257 GLU A C 1
ATOM 2132 O O . GLU A 1 257 ? 24.028 18.011 -34.205 1.00 73.44 257 GLU A O 1
ATOM 2137 N N . ARG A 1 258 ? 26.183 18.010 -34.831 1.00 73.94 258 ARG A N 1
ATOM 2138 C CA . ARG A 1 258 ? 26.733 18.391 -33.516 1.00 73.94 258 ARG A CA 1
ATOM 2139 C C . ARG A 1 258 ? 26.910 19.900 -33.348 1.00 73.94 258 ARG A C 1
ATOM 2141 O O . ARG A 1 258 ? 27.215 20.348 -32.248 1.00 73.94 258 ARG A O 1
ATOM 2148 N N . GLN A 1 259 ? 26.751 20.666 -34.426 1.00 74.44 259 GLN A N 1
ATOM 2149 C CA . GLN A 1 259 ? 26.827 22.123 -34.422 1.00 74.44 259 GLN A CA 1
ATOM 2150 C C . GLN A 1 259 ? 25.448 22.700 -34.728 1.00 74.44 259 GLN A C 1
ATOM 2152 O O . GLN A 1 259 ? 24.774 22.255 -35.652 1.00 74.44 259 GLN A O 1
ATOM 2157 N N . THR A 1 260 ? 25.025 23.682 -33.941 1.00 67.19 260 THR A N 1
ATOM 2158 C CA . THR A 1 260 ? 23.750 24.366 -34.151 1.00 67.19 260 THR A CA 1
ATOM 2159 C C . THR A 1 260 ? 23.847 25.234 -35.403 1.00 67.19 260 THR A C 1
ATOM 2161 O O . THR A 1 260 ? 24.677 26.141 -35.447 1.00 67.19 260 THR A O 1
ATOM 2164 N N . ASP A 1 261 ? 23.014 24.964 -36.412 1.00 77.69 261 ASP A N 1
ATOM 2165 C CA . ASP A 1 261 ? 22.951 25.783 -37.627 1.00 77.69 261 ASP A CA 1
ATOM 2166 C C . ASP A 1 261 ? 22.560 27.226 -37.265 1.00 77.69 261 ASP A C 1
ATOM 2168 O O . ASP A 1 261 ? 21.492 27.469 -36.697 1.00 77.69 261 ASP A O 1
ATOM 2172 N N . SER A 1 262 ? 23.450 28.174 -37.562 1.00 81.00 262 SER A N 1
ATOM 2173 C CA . SER A 1 262 ? 23.276 29.600 -37.274 1.00 81.00 262 SER A CA 1
ATOM 2174 C C . SER A 1 262 ? 22.400 30.325 -38.299 1.00 81.00 262 SER A C 1
ATOM 2176 O O . SER A 1 262 ? 22.070 31.493 -38.097 1.00 81.00 262 SER A O 1
ATOM 2178 N N . ARG A 1 263 ? 22.015 29.655 -39.392 1.00 81.50 263 ARG A N 1
ATOM 2179 C CA . ARG A 1 263 ? 21.170 30.224 -40.450 1.00 81.50 263 ARG A CA 1
ATOM 2180 C C . ARG A 1 263 ? 19.727 30.404 -39.983 1.00 81.50 263 ARG A C 1
ATOM 2182 O O . ARG A 1 263 ? 19.172 29.604 -39.217 1.00 81.50 263 ARG A O 1
ATOM 2189 N N . SER A 1 264 ? 19.073 31.435 -40.508 1.00 84.00 264 SER A N 1
ATOM 2190 C CA . SER A 1 264 ? 17.663 31.710 -40.231 1.00 84.00 264 SER A CA 1
ATOM 2191 C C . SER A 1 264 ? 16.748 30.596 -40.763 1.00 84.00 264 SER A C 1
ATOM 2193 O O . SER A 1 264 ? 17.124 29.785 -41.611 1.00 84.00 264 SER A O 1
ATOM 2195 N N . PHE A 1 265 ? 15.515 30.518 -40.252 1.00 81.69 265 PHE A N 1
ATOM 2196 C CA . PHE A 1 265 ? 14.552 29.495 -40.684 1.00 81.69 265 PHE A CA 1
ATOM 2197 C C . PHE A 1 265 ? 14.271 29.547 -42.196 1.00 81.69 265 PHE A C 1
ATOM 2199 O O . PHE A 1 265 ? 14.231 28.499 -42.834 1.00 81.69 265 PHE A O 1
ATOM 2206 N N . GLY A 1 266 ? 14.132 30.749 -42.768 1.00 84.12 266 GLY A N 1
ATOM 2207 C CA . GLY A 1 266 ? 13.879 30.930 -44.201 1.00 84.12 266 GLY A CA 1
ATOM 2208 C C . GLY A 1 266 ? 15.041 30.453 -45.076 1.00 84.12 266 GLY A C 1
ATOM 2209 O O . GLY A 1 266 ? 14.817 29.758 -46.062 1.00 84.12 266 GLY A O 1
ATOM 2210 N N . GLU A 1 267 ? 16.283 30.740 -44.678 1.00 83.56 267 GLU A N 1
ATOM 2211 C CA . GLU A 1 267 ? 17.485 30.274 -45.388 1.00 83.56 267 GLU A CA 1
ATOM 2212 C C . GLU A 1 267 ? 17.625 28.750 -45.337 1.00 83.56 267 GLU A C 1
ATOM 2214 O O . GLU A 1 267 ? 17.970 28.114 -46.334 1.00 83.56 267 GLU A O 1
ATOM 2219 N N . ARG A 1 268 ? 17.318 28.143 -44.183 1.00 80.88 268 ARG A N 1
ATOM 2220 C CA . ARG A 1 268 ? 17.304 26.683 -44.042 1.00 80.88 268 ARG A CA 1
ATOM 2221 C C . ARG A 1 268 ? 16.219 26.059 -44.908 1.00 80.88 268 ARG A C 1
ATOM 2223 O O . ARG A 1 268 ? 16.505 25.117 -45.637 1.00 80.88 268 ARG A O 1
ATOM 2230 N N . LEU A 1 269 ? 15.002 26.594 -44.875 1.00 81.00 269 LEU A N 1
ATOM 2231 C CA . LEU A 1 269 ? 13.898 26.097 -45.693 1.00 81.00 269 LEU A CA 1
ATOM 2232 C C . LEU A 1 269 ? 14.239 26.154 -47.190 1.00 81.00 269 LEU A C 1
ATOM 2234 O O . LEU A 1 269 ? 14.110 25.141 -47.875 1.00 81.00 269 LEU A O 1
ATOM 2238 N N . GLY A 1 270 ? 14.780 27.281 -47.664 1.00 83.12 270 GLY A N 1
ATOM 2239 C CA . GLY A 1 270 ? 15.203 27.447 -49.058 1.00 83.12 270 GLY A CA 1
ATOM 2240 C C . GLY A 1 270 ? 16.252 26.420 -49.498 1.00 83.12 270 GLY A C 1
ATOM 2241 O O . GLY A 1 270 ? 16.097 25.794 -50.543 1.00 83.12 270 GLY A O 1
ATOM 2242 N N . MET A 1 271 ? 17.265 26.156 -48.664 1.00 77.19 271 MET A N 1
ATOM 2243 C CA . MET A 1 271 ? 18.299 25.144 -48.941 1.00 77.19 271 MET A CA 1
ATOM 2244 C C . MET A 1 271 ? 17.725 23.729 -49.106 1.00 77.19 271 MET A C 1
ATOM 2246 O O . MET A 1 271 ? 18.197 22.956 -49.943 1.00 77.19 271 MET A O 1
ATOM 2250 N N . TYR A 1 272 ? 16.727 23.359 -48.298 1.00 74.75 272 TYR A N 1
ATOM 2251 C CA . TYR A 1 272 ? 16.092 22.041 -48.389 1.00 74.75 272 TYR A CA 1
ATOM 2252 C C . TYR A 1 272 ? 15.081 21.952 -49.537 1.00 74.75 272 TYR A C 1
ATOM 2254 O O . TYR A 1 272 ? 14.982 20.894 -50.155 1.00 74.75 272 TYR A O 1
ATOM 2262 N N . GLU A 1 273 ? 14.379 23.038 -49.870 1.00 80.25 273 GLU A N 1
ATOM 2263 C CA . GLU A 1 273 ? 13.514 23.112 -51.055 1.00 80.25 273 GLU A CA 1
ATOM 2264 C C . GLU A 1 273 ? 14.306 23.061 -52.366 1.00 80.25 273 GLU A C 1
ATOM 2266 O O . GLU A 1 273 ? 13.870 22.453 -53.341 1.00 80.25 273 GLU A O 1
ATOM 2271 N N . GLU A 1 274 ? 15.487 23.672 -52.415 1.00 77.12 274 GLU A N 1
ATOM 2272 C CA . GLU A 1 274 ? 16.363 23.607 -53.584 1.00 77.12 274 GLU A CA 1
ATOM 2273 C C . GLU A 1 274 ? 16.968 22.204 -53.750 1.00 77.12 274 GLU A C 1
ATOM 2275 O O . GLU A 1 274 ? 16.951 21.629 -54.842 1.00 77.12 274 GLU A O 1
ATOM 2280 N N . LYS A 1 275 ? 17.408 21.586 -52.645 1.00 69.31 275 LYS A N 1
ATOM 2281 C CA . LYS A 1 275 ? 17.866 20.188 -52.639 1.00 69.31 275 LYS A CA 1
ATOM 2282 C C . LYS A 1 275 ? 16.756 19.189 -52.969 1.00 69.31 275 LYS A C 1
ATOM 2284 O O . LYS A 1 275 ? 17.053 18.147 -53.549 1.00 69.31 275 LYS A O 1
ATOM 2289 N N . SER A 1 276 ? 15.502 19.466 -52.604 1.00 67.75 276 SER A N 1
ATOM 2290 C CA . SER A 1 276 ? 14.376 18.580 -52.924 1.00 67.75 276 SER A CA 1
ATOM 2291 C C . SER A 1 276 ? 13.993 18.642 -54.404 1.00 67.75 276 SER A C 1
ATOM 2293 O O . SER A 1 276 ? 13.654 17.609 -54.978 1.00 67.75 276 SER A O 1
ATOM 2295 N N . LYS A 1 277 ? 14.122 19.812 -55.044 1.00 71.88 277 LYS A N 1
ATOM 2296 C CA . LYS A 1 277 ? 13.917 19.991 -56.494 1.00 71.88 277 LYS A CA 1
ATOM 2297 C C . LYS A 1 277 ? 14.984 19.280 -57.333 1.00 71.88 277 LYS A C 1
ATOM 2299 O O . LYS A 1 277 ? 14.662 18.744 -58.386 1.00 71.88 277 LYS A O 1
ATOM 2304 N N . ASN A 1 278 ? 16.222 19.227 -56.840 1.00 64.00 278 ASN A N 1
ATOM 2305 C CA . ASN A 1 278 ? 17.366 18.619 -57.529 1.00 64.00 278 ASN A CA 1
ATOM 2306 C C . ASN A 1 278 ? 17.683 17.187 -57.065 1.00 64.00 278 ASN A C 1
ATOM 2308 O O . ASN A 1 278 ? 18.825 16.738 -57.192 1.00 64.00 278 ASN A O 1
ATOM 2312 N N . GLN A 1 279 ? 16.710 16.449 -56.515 1.00 59.22 279 GLN A N 1
ATOM 2313 C CA . GLN A 1 279 ? 16.953 15.043 -56.191 1.00 59.22 279 GLN A CA 1
ATOM 2314 C C . GLN A 1 279 ? 17.288 14.272 -57.477 1.00 59.22 279 GLN A C 1
ATOM 2316 O O . GLN A 1 279 ? 16.508 14.329 -58.432 1.00 59.22 279 GLN A O 1
ATOM 2321 N N . PRO A 1 280 ? 18.414 13.530 -57.533 1.00 59.84 280 PRO A N 1
ATOM 2322 C CA . PRO A 1 280 ? 18.6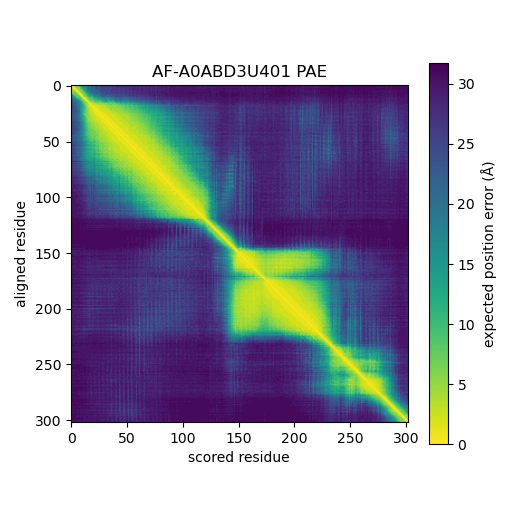55 12.629 -58.650 1.00 59.84 280 PRO A CA 1
ATOM 2323 C C . PRO A 1 280 ? 17.463 11.677 -58.731 1.00 59.84 280 PRO A C 1
ATOM 2325 O O . PRO A 1 280 ? 17.044 11.143 -57.701 1.00 59.84 280 PRO A O 1
ATOM 2328 N N . SER A 1 281 ? 16.886 11.487 -59.923 1.00 58.69 281 SER A N 1
ATOM 2329 C CA . SER A 1 281 ? 15.748 10.583 -60.076 1.00 58.69 281 SER A CA 1
ATOM 2330 C C . SER A 1 281 ? 16.205 9.181 -59.682 1.00 58.69 281 SER A C 1
ATOM 2332 O O . SER A 1 281 ? 16.858 8.478 -60.458 1.00 58.69 281 SER A O 1
ATOM 2334 N N . VAL A 1 282 ? 15.910 8.772 -58.454 1.00 58.44 282 VAL A N 1
ATOM 2335 C CA . VAL A 1 282 ? 16.158 7.405 -58.028 1.00 58.44 282 VAL A CA 1
ATOM 2336 C C . VAL A 1 282 ? 15.190 6.575 -58.856 1.00 58.44 282 VAL A C 1
ATOM 2338 O O . VAL A 1 282 ? 13.975 6.682 -58.670 1.00 58.44 282 VAL A O 1
ATOM 2341 N N . ARG A 1 283 ? 15.703 5.815 -59.837 1.00 54.81 283 ARG A N 1
ATOM 2342 C CA . ARG A 1 283 ? 14.883 4.849 -60.575 1.00 54.81 283 ARG A CA 1
ATOM 2343 C C . ARG A 1 283 ? 14.229 3.970 -59.519 1.00 54.81 283 ARG A C 1
ATOM 2345 O O . ARG A 1 283 ? 14.917 3.210 -58.842 1.00 54.81 283 ARG A O 1
ATOM 2352 N N . ARG A 1 284 ? 12.914 4.108 -59.339 1.00 57.41 284 ARG A N 1
ATOM 2353 C CA . ARG A 1 284 ? 12.147 3.193 -58.499 1.00 57.41 284 ARG A CA 1
ATOM 2354 C C . ARG A 1 284 ? 12.210 1.845 -59.198 1.00 57.41 284 ARG A C 1
ATOM 2356 O O . ARG A 1 284 ? 11.476 1.616 -60.159 1.00 57.41 284 ARG A O 1
ATOM 2363 N N . VAL A 1 285 ? 13.132 0.994 -58.762 1.00 57.09 285 VAL A N 1
ATOM 2364 C CA . VAL A 1 285 ? 13.123 -0.415 -59.136 1.00 57.09 285 VAL A CA 1
ATOM 2365 C C . VAL A 1 285 ? 11.811 -0.940 -58.575 1.00 57.09 285 VAL A C 1
ATOM 2367 O O . VAL A 1 285 ? 11.640 -1.028 -57.361 1.00 57.09 285 VAL A O 1
ATOM 2370 N N . HIS A 1 286 ? 10.830 -1.140 -59.453 1.00 55.09 286 HIS A N 1
ATOM 2371 C CA . HIS A 1 286 ? 9.614 -1.826 -59.055 1.00 55.09 286 HIS A CA 1
ATOM 2372 C C . HIS A 1 286 ? 10.055 -3.231 -58.647 1.00 55.09 286 HIS A C 1
ATOM 2374 O O . HIS A 1 286 ? 10.884 -3.809 -59.357 1.00 55.09 286 HIS A O 1
ATOM 2380 N N . PRO A 1 287 ? 9.591 -3.760 -57.503 1.00 57.72 287 PRO A N 1
ATOM 2381 C CA . PRO A 1 287 ? 9.896 -5.135 -57.155 1.00 57.72 287 PRO A CA 1
ATOM 2382 C C . PRO A 1 287 ? 9.436 -6.003 -58.326 1.00 57.72 287 PRO A C 1
ATOM 2384 O O . PRO A 1 287 ? 8.267 -5.965 -58.709 1.00 57.72 287 PRO A O 1
ATOM 2387 N N . ILE A 1 288 ? 10.379 -6.710 -58.949 1.00 56.56 288 ILE A N 1
ATOM 2388 C CA . ILE A 1 288 ? 10.067 -7.728 -59.945 1.00 56.56 288 ILE A CA 1
ATOM 2389 C C . ILE A 1 288 ? 9.218 -8.742 -59.188 1.00 56.56 288 ILE A C 1
ATOM 2391 O O . ILE A 1 288 ? 9.698 -9.350 -58.231 1.00 56.56 288 ILE A O 1
ATOM 2395 N N . ALA A 1 289 ? 7.939 -8.842 -59.547 1.00 52.91 289 ALA A N 1
ATOM 2396 C CA . ALA A 1 289 ? 7.080 -9.884 -59.020 1.00 52.91 289 ALA A CA 1
ATOM 2397 C C . ALA A 1 289 ? 7.755 -11.217 -59.354 1.00 52.91 289 ALA A C 1
ATOM 2399 O O . ALA A 1 289 ? 7.945 -11.542 -60.527 1.00 52.91 289 ALA A O 1
ATOM 2400 N N . LEU A 1 290 ? 8.189 -11.940 -58.323 1.00 58.72 290 LEU A N 1
ATOM 2401 C CA . LEU A 1 290 ? 8.605 -13.326 -58.478 1.00 58.72 290 LEU A CA 1
ATOM 2402 C C . LEU A 1 290 ? 7.414 -14.078 -59.093 1.00 58.72 290 LEU A C 1
ATOM 2404 O O . LEU A 1 290 ? 6.294 -13.900 -58.602 1.00 58.72 290 LEU A O 1
ATOM 2408 N N . PRO A 1 291 ? 7.607 -14.854 -60.173 1.00 61.22 291 PRO A N 1
ATOM 2409 C CA . PRO A 1 291 ? 6.530 -15.669 -60.708 1.00 61.22 291 PRO A CA 1
ATOM 2410 C C . PRO A 1 291 ? 6.066 -16.627 -59.609 1.00 61.22 291 PRO A C 1
ATOM 2412 O O . PRO A 1 291 ? 6.882 -17.292 -58.970 1.00 61.22 291 PRO A O 1
ATOM 2415 N N . MET A 1 292 ? 4.756 -16.634 -59.361 1.00 61.09 292 MET A N 1
ATOM 2416 C CA . MET A 1 292 ? 4.117 -17.595 -58.466 1.00 61.09 292 MET A CA 1
ATOM 2417 C C . MET A 1 292 ? 4.496 -19.007 -58.938 1.00 61.09 292 MET A C 1
ATOM 2419 O O . MET A 1 292 ? 4.434 -19.251 -60.147 1.00 61.09 292 MET A O 1
ATOM 2423 N N . PRO A 1 293 ? 4.907 -19.916 -58.038 1.00 60.78 293 PRO A N 1
ATOM 2424 C CA . PRO A 1 293 ? 5.126 -21.301 -58.416 1.00 60.78 293 PRO A CA 1
ATOM 2425 C C . PRO A 1 293 ? 3.812 -21.859 -58.967 1.00 60.78 293 PRO A C 1
ATOM 2427 O O . PRO A 1 293 ? 2.763 -21.726 -58.337 1.00 60.78 293 PRO A O 1
ATOM 2430 N N . VAL A 1 294 ? 3.875 -22.408 -60.178 1.00 59.91 294 VAL A N 1
ATOM 2431 C CA . VAL A 1 294 ? 2.788 -23.196 -60.749 1.00 59.91 294 VAL A CA 1
ATOM 2432 C C . VAL A 1 294 ? 2.693 -24.440 -59.875 1.00 59.91 294 VAL A C 1
ATOM 2434 O O . VAL A 1 294 ? 3.672 -25.169 -59.738 1.00 59.91 294 VAL A O 1
ATOM 2437 N N . GLU A 1 295 ? 1.563 -24.611 -59.195 1.00 53.94 295 GLU A N 1
ATOM 2438 C CA . GLU A 1 295 ? 1.234 -25.877 -58.555 1.00 53.94 295 GLU A CA 1
ATOM 2439 C C . GLU A 1 295 ? 1.070 -26.891 -59.689 1.00 53.94 295 GLU A C 1
ATOM 2441 O O . GLU A 1 295 ? 0.136 -26.786 -60.484 1.00 53.94 295 GLU A O 1
ATOM 2446 N N . ASP A 1 296 ? 2.031 -27.806 -59.816 1.00 53.28 296 ASP A N 1
ATOM 2447 C CA . ASP A 1 296 ? 1.901 -28.979 -60.671 1.00 53.28 296 ASP A CA 1
ATOM 2448 C C . ASP A 1 296 ? 0.794 -29.860 -60.067 1.00 53.28 296 ASP A C 1
ATOM 2450 O O . ASP A 1 296 ? 1.027 -30.702 -59.197 1.00 53.28 296 ASP A O 1
ATOM 2454 N N . GLU A 1 297 ? -0.449 -29.613 -60.482 1.00 56.22 297 GLU A N 1
ATOM 2455 C CA . GLU A 1 297 ? -1.476 -30.645 -60.476 1.00 56.22 297 GLU A CA 1
ATOM 2456 C C . GLU A 1 297 ? -1.063 -31.679 -61.516 1.00 56.22 297 GLU A C 1
ATOM 2458 O O . GLU A 1 297 ? -1.226 -31.427 -62.701 1.00 56.22 297 GLU A O 1
ATOM 2463 N N . ASP A 1 298 ? -0.447 -32.772 -61.069 1.00 53.78 298 ASP A N 1
ATOM 2464 C CA . ASP A 1 298 ? -0.549 -34.113 -61.655 1.00 53.78 298 ASP A CA 1
ATOM 2465 C C . ASP A 1 298 ? 0.412 -35.045 -60.904 1.00 53.78 298 ASP A C 1
ATOM 2467 O O . ASP A 1 298 ? 1.587 -35.132 -61.231 1.00 53.78 298 ASP A O 1
ATOM 2471 N N . ASP A 1 299 ? -0.085 -35.693 -59.844 1.00 51.09 299 ASP A N 1
ATOM 2472 C CA . ASP A 1 299 ? 0.314 -37.056 -59.441 1.00 51.09 299 ASP A CA 1
ATOM 2473 C C . ASP A 1 299 ? -0.544 -37.518 -58.248 1.00 51.09 299 ASP A C 1
ATOM 2475 O O . ASP A 1 299 ? -0.088 -37.804 -57.141 1.00 51.09 299 ASP A O 1
ATOM 2479 N N . PHE A 1 300 ? -1.852 -37.594 -58.484 1.00 49.69 300 PHE A N 1
ATOM 2480 C CA . PHE A 1 300 ? -2.748 -38.460 -57.723 1.00 49.69 300 PHE A CA 1
ATOM 2481 C C . PHE A 1 300 ? -3.683 -39.142 -58.715 1.00 49.69 300 PHE A C 1
ATOM 2483 O O . PHE A 1 300 ? -4.698 -38.560 -59.082 1.00 49.69 300 PHE A O 1
ATOM 2490 N N . LEU A 1 301 ? -3.312 -40.351 -59.156 1.00 48.88 301 LEU A N 1
ATOM 2491 C CA . LEU A 1 301 ? -4.191 -41.501 -59.441 1.00 48.88 301 LEU A CA 1
ATOM 2492 C C . LEU A 1 301 ? -3.419 -42.583 -60.221 1.00 48.88 301 LEU A C 1
ATOM 2494 O O . LEU A 1 301 ? -3.417 -42.572 -61.449 1.00 48.88 301 LEU A O 1
ATOM 2498 N N . TYR A 1 302 ? -2.803 -43.538 -59.517 1.00 47.75 302 TYR A N 1
ATOM 2499 C CA . TYR A 1 302 ? -3.277 -44.933 -59.430 1.00 47.75 302 TYR A CA 1
ATOM 2500 C C . TYR A 1 302 ? -2.398 -45.761 -58.485 1.00 47.75 302 TYR A C 1
ATOM 2502 O O . TYR A 1 302 ? -1.158 -45.718 -58.637 1.00 47.75 302 TYR A O 1
#